Protein AF-A0A838VMM1-F1 (afdb_monomer)

Secondary structure (DSSP, 8-state):
-----------------GGG----GGGT-S-EEEEEETTSPPPPSEEEEEE-SSEEEEEEEEGGGTTEEEEEEEEETTSTT--EE-B--TTTTSSSEEEEEEEEETTTTEEEEEESSB-SSSSEEEEE---EETTEESS-EEEEEEEEEETT-TTS-EE-BTTSSS-B--EEEEEEEEEEEEEEEETTEEEEEEEEEEEEEESS-EEESEEEEEEEEEEEHHHHHHTT-EEEEEEGGG--EEEEE-TTS----TTEEEEEE-TTSSEEEEEEPPEEEEEEEEEETTEEEEEEEE-TT--B-EEEEEE-S-STT---TT-GGG-EEEEEEEEEEESSEEE-TT-EEEEEEEEEEEEHHHHHHTT----

Mean predicted aligned error: 6.81 Å

Structure (mmCIF, N/CA/C/O backbone):
data_AF-A0A838VMM1-F1
#
_entry.id   AF-A0A838VMM1-F1
#
loop_
_atom_site.group_PDB
_atom_site.id
_atom_site.type_symbol
_atom_site.label_atom_id
_atom_site.label_alt_id
_atom_site.label_comp_id
_atom_site.label_asym_id
_atom_site.label_entity_id
_atom_site.label_seq_id
_atom_site.pdbx_PDB_ins_code
_atom_site.Cartn_x
_atom_site.Cartn_y
_atom_site.Cartn_z
_atom_site.occupancy
_atom_site.B_iso_or_equiv
_atom_site.auth_seq_id
_atom_site.auth_comp_id
_atom_site.auth_asym_id
_atom_site.auth_atom_id
_atom_site.pdbx_PDB_model_num
ATOM 1 N N . MET A 1 1 ? 12.400 -50.905 -45.583 1.00 31.27 1 MET A N 1
ATOM 2 C CA . MET A 1 1 ? 12.555 -49.514 -46.059 1.00 31.27 1 MET A CA 1
ATOM 3 C C . MET A 1 1 ? 11.444 -48.686 -45.422 1.00 31.27 1 MET A C 1
ATOM 5 O O . MET A 1 1 ? 10.328 -48.691 -45.912 1.00 31.27 1 MET A O 1
ATOM 9 N N . TRP A 1 2 ? 11.701 -48.128 -44.240 1.00 22.41 2 TRP A N 1
ATOM 10 C CA . TRP A 1 2 ? 10.742 -47.342 -43.456 1.00 22.41 2 TRP A CA 1
ATOM 11 C C . TRP A 1 2 ? 11.397 -45.987 -43.205 1.00 22.41 2 TRP A C 1
ATOM 13 O O . TRP A 1 2 ? 12.405 -45.924 -42.505 1.00 22.41 2 TRP A O 1
ATOM 23 N N . TRP A 1 3 ? 10.869 -44.926 -43.809 1.00 22.80 3 TRP A N 1
ATOM 24 C CA . TRP A 1 3 ? 11.289 -43.558 -43.517 1.00 22.80 3 TRP A CA 1
ATOM 25 C C . TRP A 1 3 ? 10.336 -42.981 -42.469 1.00 22.80 3 TRP A C 1
ATOM 27 O O . TRP A 1 3 ? 9.147 -42.811 -42.725 1.00 22.80 3 TRP A O 1
ATOM 37 N N . LYS A 1 4 ? 10.864 -42.719 -41.268 1.00 24.88 4 LYS A N 1
ATOM 38 C CA . LYS A 1 4 ? 10.207 -41.912 -40.236 1.00 24.88 4 LYS A CA 1
ATOM 39 C C . LYS A 1 4 ? 10.334 -40.440 -40.632 1.0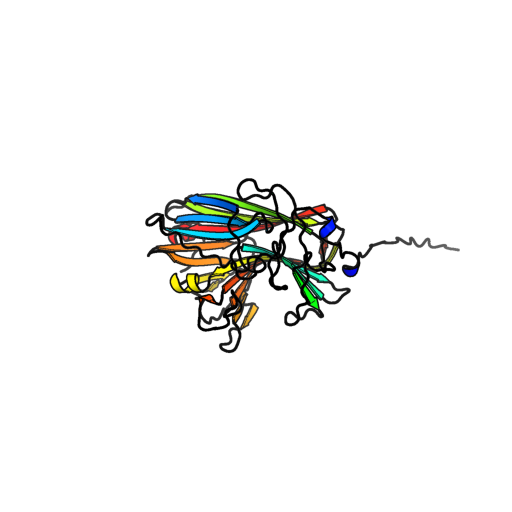0 24.88 4 LYS A C 1
ATOM 41 O O . LYS A 1 4 ? 11.445 -39.920 -40.693 1.00 24.88 4 LYS A O 1
ATOM 46 N N . LEU A 1 5 ? 9.203 -39.779 -40.875 1.00 25.59 5 LEU A N 1
ATOM 47 C CA . LEU A 1 5 ? 9.112 -38.322 -40.862 1.00 25.59 5 LEU A CA 1
ATOM 48 C C . LEU A 1 5 ? 9.187 -37.845 -39.408 1.00 25.59 5 LEU A C 1
ATOM 50 O O . LEU A 1 5 ? 8.258 -38.060 -38.631 1.00 25.59 5 LEU A O 1
ATOM 54 N N . SER A 1 6 ? 10.290 -37.197 -39.048 1.00 26.36 6 SER A N 1
ATOM 55 C CA . SER A 1 6 ? 10.386 -36.411 -37.820 1.00 26.36 6 SER A CA 1
ATOM 56 C C . SER A 1 6 ? 9.869 -35.005 -38.108 1.00 26.36 6 SER A C 1
ATOM 58 O O . SER A 1 6 ? 10.503 -34.238 -38.830 1.00 26.36 6 SER A O 1
ATOM 60 N N . PHE A 1 7 ? 8.709 -34.676 -37.544 1.00 25.70 7 PHE A N 1
ATOM 61 C CA . PHE A 1 7 ? 8.242 -33.302 -37.402 1.00 25.70 7 PHE A CA 1
ATOM 62 C C . PHE A 1 7 ? 9.203 -32.555 -36.470 1.00 25.70 7 PHE A C 1
ATOM 64 O O . PHE A 1 7 ? 9.283 -32.861 -35.282 1.00 25.70 7 PHE A O 1
ATOM 71 N N . ILE A 1 8 ? 9.937 -31.579 -37.004 1.00 25.72 8 ILE A N 1
ATOM 72 C CA . ILE A 1 8 ? 10.598 -30.556 -36.194 1.00 25.72 8 ILE A CA 1
ATOM 73 C C . ILE A 1 8 ? 9.589 -29.419 -36.044 1.00 25.72 8 ILE A C 1
ATOM 75 O O . ILE A 1 8 ? 9.470 -28.554 -36.909 1.00 25.72 8 ILE A O 1
ATOM 79 N N . THR A 1 9 ? 8.834 -29.438 -34.950 1.00 27.52 9 THR A N 1
ATOM 80 C CA . THR A 1 9 ? 8.096 -28.262 -34.487 1.00 27.52 9 THR A CA 1
ATOM 81 C C . THR A 1 9 ? 9.113 -27.331 -33.836 1.00 27.52 9 THR A C 1
ATOM 83 O O . THR A 1 9 ? 9.535 -27.557 -32.703 1.00 27.52 9 THR A O 1
ATOM 86 N N . ILE A 1 10 ? 9.563 -26.312 -34.569 1.00 26.39 10 ILE A N 1
ATOM 87 C CA . ILE A 1 10 ? 10.382 -25.233 -34.012 1.00 26.39 10 ILE A CA 1
ATOM 88 C C . ILE A 1 10 ? 9.459 -24.391 -33.125 1.00 26.39 10 ILE A C 1
ATOM 90 O O . ILE A 1 10 ? 8.727 -23.532 -33.611 1.00 26.39 10 ILE A O 1
ATOM 94 N N . PHE A 1 11 ? 9.476 -24.643 -31.816 1.00 28.36 11 PHE A N 1
ATOM 95 C CA . PHE A 1 11 ? 9.022 -23.656 -30.841 1.00 28.36 11 PHE A CA 1
ATOM 96 C C . PHE A 1 11 ? 10.052 -22.522 -30.825 1.00 28.36 11 PHE A C 1
ATOM 98 O O . PHE A 1 11 ? 11.039 -22.567 -30.098 1.00 28.36 11 PHE A O 1
ATOM 105 N N . CYS A 1 12 ? 9.841 -21.504 -31.659 1.00 26.70 12 CYS A N 1
ATOM 106 C CA . CYS A 1 12 ? 10.472 -20.202 -31.470 1.00 26.70 12 CYS A CA 1
ATOM 107 C C . CYS A 1 12 ? 9.779 -19.503 -30.292 1.00 26.70 12 CYS A C 1
ATOM 109 O O . CYS A 1 12 ? 8.957 -18.613 -30.485 1.00 26.70 12 CYS A O 1
ATOM 111 N N . THR A 1 13 ? 10.092 -19.899 -29.060 1.00 36.09 13 THR A N 1
ATOM 112 C CA . THR A 1 13 ? 9.929 -18.999 -27.917 1.00 36.09 13 THR A CA 1
ATOM 113 C C . THR A 1 13 ? 11.037 -17.961 -28.019 1.00 36.09 13 THR A C 1
ATOM 115 O O . THR A 1 13 ? 12.198 -18.216 -27.698 1.00 36.09 13 THR A O 1
ATOM 118 N N . LEU A 1 14 ? 10.691 -16.788 -28.547 1.00 38.31 14 LEU A N 1
ATOM 119 C CA . LEU A 1 14 ? 11.558 -15.620 -28.506 1.00 38.31 14 LEU A CA 1
ATOM 120 C C . LEU A 1 14 ? 11.655 -15.193 -27.032 1.00 38.31 14 LEU A C 1
ATOM 122 O O . LEU A 1 14 ? 10.839 -14.421 -26.542 1.00 38.31 14 LEU A O 1
ATOM 126 N N . ASN A 1 15 ? 12.611 -15.760 -26.295 1.00 41.16 15 ASN A N 1
ATOM 127 C CA . ASN A 1 15 ? 12.961 -15.284 -24.962 1.00 41.16 15 ASN A CA 1
ATOM 128 C C . ASN A 1 15 ? 13.558 -13.885 -25.130 1.00 41.16 15 ASN A C 1
ATOM 130 O O . ASN A 1 15 ? 14.745 -13.740 -25.429 1.00 41.16 15 ASN A O 1
ATOM 134 N N . ILE A 1 16 ? 12.733 -12.847 -25.000 1.00 49.38 16 ILE A N 1
ATOM 135 C CA . ILE A 1 16 ? 13.240 -11.483 -24.926 1.00 49.38 16 ILE A CA 1
ATOM 136 C C . ILE A 1 16 ? 13.945 -11.362 -23.574 1.00 49.38 16 ILE A C 1
ATOM 138 O O . ILE A 1 16 ? 13.308 -11.303 -22.527 1.00 49.38 16 ILE A O 1
ATOM 142 N N . LEU A 1 17 ? 15.278 -11.393 -23.598 1.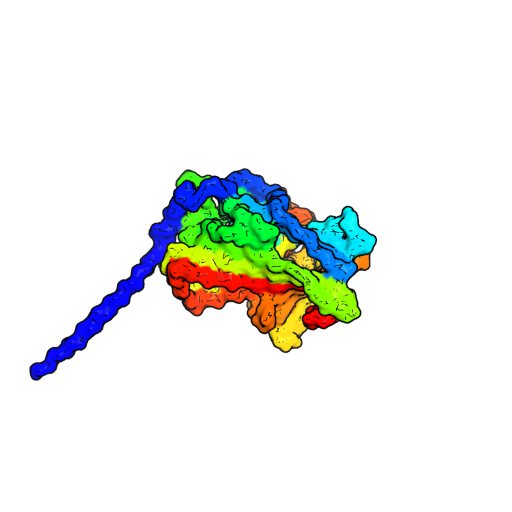00 55.41 17 LEU A N 1
ATOM 143 C CA . LEU A 1 17 ? 16.100 -11.169 -22.412 1.00 55.41 17 LEU A CA 1
ATOM 144 C C . LEU A 1 17 ? 15.807 -9.766 -21.868 1.00 55.41 17 LEU A C 1
ATOM 146 O O . LEU A 1 17 ? 15.812 -8.797 -22.630 1.00 55.41 17 LEU A O 1
ATOM 150 N N . ALA A 1 18 ? 15.595 -9.649 -20.558 1.00 56.34 18 ALA A N 1
ATOM 151 C CA . ALA A 1 18 ? 15.308 -8.381 -19.883 1.00 56.34 18 ALA A CA 1
ATOM 152 C C . ALA A 1 18 ? 16.350 -7.283 -20.188 1.00 56.34 18 ALA A C 1
ATOM 154 O O . ALA A 1 18 ? 16.017 -6.100 -20.227 1.00 56.34 18 ALA A O 1
ATOM 155 N N . ASP A 1 19 ? 17.598 -7.665 -20.481 1.00 53.41 19 ASP A N 1
ATOM 156 C CA . ASP A 1 19 ? 18.673 -6.735 -20.842 1.00 53.41 19 ASP A CA 1
ATOM 157 C C . ASP A 1 19 ? 18.500 -6.073 -22.224 1.00 53.41 19 ASP A C 1
ATOM 159 O O . ASP A 1 19 ? 19.076 -5.008 -22.453 1.00 53.41 19 ASP A O 1
ATOM 163 N N . ASN A 1 20 ? 17.668 -6.638 -23.110 1.00 48.78 20 ASN A N 1
ATOM 164 C CA . ASN A 1 20 ? 17.349 -6.067 -24.425 1.00 48.78 20 ASN A CA 1
ATOM 165 C C . ASN A 1 20 ? 16.210 -5.029 -24.377 1.00 48.78 20 ASN A C 1
ATOM 167 O O . ASN A 1 20 ? 16.012 -4.308 -25.353 1.00 48.78 20 ASN A O 1
ATOM 171 N N . ILE A 1 21 ? 15.480 -4.914 -23.259 1.00 55.09 21 ILE A N 1
ATOM 172 C CA . ILE A 1 21 ? 14.421 -3.911 -23.059 1.00 55.09 21 ILE A CA 1
ATOM 173 C C . ILE A 1 21 ? 14.894 -2.890 -22.013 1.00 55.09 21 ILE A C 1
ATOM 175 O O . ILE A 1 21 ? 14.395 -2.807 -20.893 1.00 55.09 21 ILE A O 1
ATOM 179 N N . LYS A 1 22 ? 15.885 -2.082 -22.396 1.00 53.88 22 LYS A N 1
ATOM 180 C CA . LYS A 1 22 ? 16.211 -0.814 -21.727 1.00 53.88 22 LYS A CA 1
ATOM 181 C C . LYS A 1 22 ? 15.727 0.307 -22.629 1.00 53.88 22 LYS A C 1
ATOM 183 O O . LYS A 1 22 ? 16.470 0.798 -23.474 1.00 53.88 22 LYS A O 1
ATOM 188 N N . VAL A 1 23 ? 14.452 0.663 -22.522 1.00 51.19 23 VAL A N 1
ATOM 189 C CA . VAL A 1 23 ? 13.923 1.770 -23.323 1.00 51.19 23 VAL A CA 1
ATOM 190 C C . VAL A 1 23 ? 14.311 3.079 -22.643 1.00 51.19 23 VAL A C 1
ATOM 192 O O . VAL A 1 23 ? 14.088 3.241 -21.443 1.00 51.19 23 VAL A O 1
ATOM 195 N N . SER A 1 24 ? 14.895 4.022 -23.391 1.00 49.78 24 SER A N 1
ATOM 196 C CA . SER A 1 24 ? 15.130 5.363 -22.859 1.00 49.78 24 SER A CA 1
ATOM 197 C C . SER A 1 24 ? 13.778 6.023 -22.585 1.00 49.78 24 SER A C 1
ATOM 199 O O . SER A 1 24 ? 12.962 6.272 -23.476 1.00 49.78 24 SER A O 1
ATOM 201 N N . ALA A 1 25 ? 13.522 6.289 -21.312 1.00 47.66 25 ALA A N 1
ATOM 202 C CA . ALA A 1 25 ? 12.263 6.830 -20.829 1.00 47.66 25 ALA A CA 1
ATOM 203 C C . ALA A 1 25 ? 11.874 8.188 -21.431 1.00 47.66 25 ALA A C 1
ATOM 205 O O . ALA A 1 25 ? 10.686 8.508 -21.487 1.00 47.66 25 ALA A O 1
ATOM 206 N N . GLN A 1 26 ? 12.856 8.949 -21.930 1.00 45.28 26 GLN A N 1
ATOM 207 C CA . GLN A 1 26 ? 12.642 10.202 -22.661 1.00 45.28 26 GLN A CA 1
ATOM 208 C C . GLN A 1 26 ? 11.738 10.037 -23.895 1.00 45.28 26 GLN A C 1
ATOM 210 O O . GLN A 1 26 ? 11.144 11.013 -24.338 1.00 45.28 26 GLN A O 1
ATOM 215 N N . SER A 1 27 ? 11.614 8.825 -24.448 1.00 45.69 27 SER A N 1
ATOM 216 C CA . SER A 1 27 ? 10.857 8.572 -25.680 1.00 45.69 27 SER A CA 1
ATOM 217 C C . SER A 1 27 ? 9.385 8.176 -25.483 1.00 45.69 27 SER A C 1
ATOM 219 O O . SER A 1 27 ? 8.680 8.025 -26.478 1.00 45.69 27 SER A O 1
ATOM 221 N N . ILE A 1 28 ? 8.894 7.995 -24.243 1.00 56.88 28 ILE A N 1
ATOM 222 C CA . ILE A 1 28 ? 7.635 7.250 -24.011 1.00 56.88 28 ILE A CA 1
ATOM 223 C C . ILE A 1 28 ? 6.431 8.113 -23.594 1.00 56.88 28 ILE A C 1
ATOM 225 O O . ILE A 1 28 ? 5.303 7.705 -23.853 1.00 56.88 28 ILE A O 1
ATOM 229 N N . ASN A 1 29 ? 6.599 9.295 -22.996 1.00 54.62 29 ASN A N 1
ATOM 230 C CA . ASN A 1 29 ? 5.506 10.267 -22.809 1.00 54.62 29 ASN A CA 1
ATOM 231 C C . ASN A 1 29 ? 6.046 11.562 -22.186 1.00 54.62 29 ASN A C 1
ATOM 233 O O . ASN A 1 29 ? 6.958 11.514 -21.365 1.00 54.62 29 ASN A O 1
ATOM 237 N N . SER A 1 30 ? 5.449 12.711 -22.506 1.00 57.81 30 SER A N 1
ATOM 238 C CA . SER A 1 30 ? 5.880 14.049 -22.057 1.00 57.81 30 SER A CA 1
ATOM 239 C C . SER A 1 30 ? 5.646 14.367 -20.567 1.00 57.81 30 SER A C 1
ATOM 241 O O . SER A 1 30 ? 5.855 15.506 -20.163 1.00 57.81 30 SER A O 1
ATOM 243 N N . ASN A 1 31 ? 5.217 13.401 -19.746 1.00 82.94 31 ASN A N 1
ATOM 244 C CA . ASN A 1 31 ? 4.708 13.645 -18.387 1.00 82.94 31 ASN A CA 1
ATOM 245 C C . ASN A 1 31 ? 5.546 12.961 -17.290 1.00 82.94 31 ASN A C 1
ATOM 247 O O . ASN A 1 31 ? 5.004 12.537 -16.274 1.00 82.94 31 ASN A O 1
ATOM 251 N N . LEU A 1 32 ? 6.851 12.786 -17.496 1.00 88.25 32 LEU A N 1
ATOM 252 C CA . LEU A 1 32 ? 7.744 12.296 -16.444 1.00 88.25 32 LEU A CA 1
ATOM 253 C C . LEU A 1 32 ? 8.098 13.445 -15.490 1.00 88.25 32 LEU A C 1
ATOM 255 O O . LEU A 1 32 ? 8.758 14.405 -15.887 1.00 88.25 32 LEU A O 1
ATOM 259 N N . THR A 1 33 ? 7.713 13.315 -14.224 1.00 88.56 33 THR A N 1
ATOM 260 C CA . THR A 1 33 ? 8.189 14.179 -13.142 1.00 88.56 33 THR A CA 1
ATOM 261 C C . THR A 1 33 ? 9.497 13.607 -12.609 1.00 88.56 33 THR A C 1
ATOM 263 O O . THR A 1 33 ? 9.535 12.457 -12.176 1.00 88.56 33 THR A O 1
ATOM 266 N N . CYS A 1 34 ? 10.562 14.407 -12.620 1.00 87.38 34 CYS A N 1
ATOM 267 C CA . CYS A 1 34 ? 11.870 14.067 -12.053 1.00 87.38 34 CYS A CA 1
ATOM 268 C C . CYS A 1 34 ? 12.257 15.063 -10.958 1.00 87.38 34 CYS A C 1
ATOM 270 O O . CYS A 1 34 ? 11.797 16.204 -10.958 1.00 87.38 34 CYS A O 1
ATOM 272 N N . ASN A 1 35 ? 13.195 14.666 -10.094 1.00 83.69 35 ASN A N 1
ATOM 273 C CA . ASN A 1 35 ? 13.833 15.546 -9.110 1.00 83.69 35 ASN A CA 1
ATOM 274 C C . ASN A 1 35 ? 12.883 16.139 -8.062 1.00 83.69 35 ASN A C 1
ATOM 276 O O . ASN A 1 35 ? 13.184 17.181 -7.478 1.00 83.69 35 ASN A O 1
ATOM 280 N N . TYR A 1 36 ? 11.762 15.470 -7.782 1.00 86.25 36 TYR A N 1
ATOM 281 C CA . TYR A 1 36 ? 10.915 15.877 -6.670 1.00 86.25 36 TYR A CA 1
ATOM 282 C C . TYR A 1 36 ? 11.656 15.575 -5.349 1.00 86.25 36 TYR A C 1
ATOM 284 O O . TYR A 1 36 ? 12.264 14.506 -5.227 1.00 86.25 36 TYR A O 1
ATOM 292 N N . PRO A 1 37 ? 11.696 16.489 -4.362 1.00 85.31 37 PRO A N 1
ATOM 293 C CA . PRO A 1 37 ? 12.571 16.324 -3.201 1.00 85.31 37 PRO A CA 1
ATOM 294 C C . PRO A 1 37 ? 12.265 15.055 -2.401 1.00 85.31 37 PRO A C 1
ATOM 296 O O . PRO A 1 37 ? 11.129 14.866 -1.973 1.00 85.31 37 PRO A O 1
ATOM 299 N N . LEU A 1 38 ? 13.277 14.215 -2.147 1.00 78.19 38 LEU A N 1
ATOM 300 C CA . LEU A 1 38 ? 13.131 12.900 -1.498 1.00 78.19 38 LEU A CA 1
ATOM 301 C C . LEU A 1 38 ? 12.345 12.958 -0.181 1.00 78.19 38 LEU A C 1
ATOM 303 O O . LEU A 1 38 ? 11.507 12.120 0.099 1.00 78.19 38 LEU A O 1
ATOM 307 N N . TRP A 1 39 ? 12.551 14.002 0.612 1.00 78.56 39 TRP A N 1
ATOM 308 C CA . TRP A 1 39 ? 12.008 14.094 1.970 1.00 78.56 39 TRP A CA 1
ATOM 309 C C . TRP A 1 39 ? 10.681 14.833 2.075 1.00 78.56 39 TRP A C 1
ATOM 311 O O . TRP A 1 39 ? 10.130 14.964 3.167 1.00 78.56 39 TRP A O 1
ATOM 321 N N . GLN A 1 40 ? 10.173 15.349 0.960 1.00 85.06 40 GLN A N 1
ATOM 322 C CA . GLN A 1 40 ? 8.924 16.086 0.955 1.00 85.06 40 GLN A CA 1
ATOM 323 C C . GLN A 1 40 ? 7.769 15.158 0.628 1.00 85.06 40 GLN A C 1
ATOM 325 O O . GLN A 1 40 ? 7.843 14.331 -0.279 1.00 85.06 40 GLN A O 1
ATOM 330 N N . LYS A 1 41 ? 6.675 15.341 1.359 1.00 88.62 41 LYS A N 1
ATOM 331 C CA . LYS A 1 41 ? 5.392 14.765 0.996 1.00 88.62 41 LYS A CA 1
ATOM 332 C C . LYS A 1 41 ? 4.883 15.459 -0.273 1.00 88.62 41 LYS A C 1
ATOM 334 O O . LYS A 1 41 ? 4.714 16.682 -0.239 1.00 88.62 41 LYS A O 1
ATOM 339 N N . PRO A 1 42 ? 4.651 14.738 -1.382 1.00 89.94 42 PRO A N 1
ATOM 340 C CA . PRO A 1 42 ? 3.986 15.322 -2.535 1.00 89.94 42 PRO A CA 1
ATOM 341 C C . PRO A 1 42 ? 2.570 15.774 -2.164 1.00 89.94 42 PRO A C 1
ATOM 343 O O . PRO A 1 42 ? 1.903 15.094 -1.377 1.00 89.94 42 PRO A O 1
ATOM 346 N N . PRO A 1 43 ? 2.093 16.916 -2.685 1.00 92.75 43 PRO A N 1
ATOM 347 C CA . PRO A 1 43 ? 0.738 17.367 -2.409 1.00 92.75 43 PRO A CA 1
ATOM 348 C C . PRO A 1 43 ? -0.279 16.415 -3.045 1.00 92.75 43 PRO A C 1
ATOM 350 O O . PRO A 1 43 ? -0.023 15.836 -4.102 1.00 92.75 43 PRO A O 1
ATOM 353 N N . SER A 1 44 ? -1.457 16.288 -2.441 1.00 94.94 44 SER A N 1
ATOM 354 C CA . SER A 1 44 ? -2.593 15.645 -3.103 1.00 94.94 44 SER A CA 1
ATOM 355 C C . SER A 1 44 ? -3.103 16.546 -4.225 1.00 94.94 44 SER A C 1
ATOM 357 O O . SER A 1 44 ? -3.399 17.717 -3.994 1.00 94.94 44 SER A O 1
ATOM 359 N N . THR A 1 45 ? -3.242 16.008 -5.431 1.00 95.62 45 THR A N 1
ATOM 360 C CA . THR A 1 45 ? -3.798 16.728 -6.592 1.00 95.62 45 THR A CA 1
ATOM 361 C C . THR A 1 45 ? -5.249 16.360 -6.865 1.00 95.62 45 THR A C 1
ATOM 363 O O . THR A 1 45 ? -5.955 17.080 -7.572 1.00 95.62 45 THR A O 1
ATOM 366 N N . ASP A 1 46 ? -5.681 15.216 -6.342 1.00 96.06 46 ASP A N 1
ATOM 367 C CA . ASP A 1 46 ? -7.029 14.683 -6.463 1.00 96.06 46 ASP A CA 1
ATOM 368 C C . ASP A 1 46 ? -7.405 14.134 -5.096 1.00 96.06 46 ASP A C 1
ATOM 370 O O . ASP A 1 46 ? -6.734 13.244 -4.575 1.00 96.06 46 ASP A O 1
ATOM 374 N N . VAL A 1 47 ? -8.445 14.707 -4.493 1.00 96.62 47 VAL A N 1
ATOM 375 C CA . VAL A 1 47 ? -8.883 14.382 -3.135 1.00 96.62 47 VAL A CA 1
ATOM 376 C C . VAL A 1 47 ? -10.360 14.038 -3.158 1.00 96.62 47 VAL A C 1
ATOM 378 O O . VAL A 1 47 ? -11.158 14.699 -3.825 1.00 96.62 47 VAL A O 1
ATOM 381 N N . LYS A 1 48 ? -10.738 13.019 -2.390 1.00 97.12 48 LYS A N 1
ATOM 382 C CA . LYS A 1 48 ? -12.129 12.659 -2.140 1.00 97.12 48 LYS A CA 1
ATOM 383 C C . LYS A 1 48 ? -12.356 12.541 -0.640 1.00 97.12 48 LYS A C 1
ATOM 385 O O . LYS A 1 48 ? -11.632 11.814 0.035 1.00 97.12 48 LYS A O 1
ATOM 390 N N . ASN A 1 49 ? -13.380 13.229 -0.147 1.00 97.88 49 ASN A N 1
ATOM 391 C CA . ASN A 1 49 ? -13.922 13.006 1.189 1.00 97.88 49 ASN A CA 1
ATOM 392 C C . ASN A 1 49 ? -15.037 11.954 1.101 1.00 97.88 49 ASN A C 1
ATOM 394 O O . ASN A 1 49 ? -15.895 12.026 0.216 1.00 97.88 49 ASN A O 1
ATOM 398 N N . ILE A 1 50 ? -15.017 10.980 2.003 1.00 98.06 50 ILE A N 1
ATOM 399 C CA . ILE A 1 50 ? -16.042 9.956 2.147 1.00 98.06 50 ILE A CA 1
ATOM 400 C C . ILE A 1 50 ? -16.569 10.014 3.575 1.00 98.06 50 ILE A C 1
ATOM 402 O O . ILE A 1 50 ? -15.810 9.880 4.530 1.00 98.06 50 ILE A O 1
ATOM 406 N N . VAL A 1 51 ? -17.881 10.199 3.708 1.00 98.25 51 VAL A N 1
ATOM 407 C CA . VAL A 1 51 ? -18.547 10.422 4.992 1.00 98.25 51 VAL A CA 1
ATOM 408 C C . VAL A 1 51 ? -19.312 9.162 5.386 1.00 98.25 51 VAL A C 1
ATOM 410 O O . VAL A 1 51 ? -20.308 8.812 4.754 1.00 98.25 51 VAL A O 1
ATOM 413 N N . GLY A 1 52 ? -18.831 8.466 6.416 1.00 97.69 52 GLY A N 1
ATOM 414 C CA . GLY A 1 52 ? -19.596 7.463 7.155 1.00 97.69 52 GLY A CA 1
ATOM 415 C C . GLY A 1 52 ? -20.413 8.117 8.272 1.00 97.69 52 GLY A C 1
ATOM 416 O O . GLY A 1 52 ? -20.424 9.339 8.413 1.00 97.69 52 GLY A O 1
ATOM 417 N N . SER A 1 53 ? -21.096 7.321 9.099 1.00 97.75 53 SER A N 1
ATOM 418 C CA . SER A 1 53 ? -21.967 7.891 10.138 1.00 97.75 53 SER A CA 1
ATOM 419 C C . SER A 1 53 ? -21.164 8.513 11.284 1.00 97.75 53 SER A C 1
ATOM 421 O O . SER A 1 53 ? -21.428 9.638 11.694 1.00 97.75 53 SER A O 1
ATOM 423 N N . GLU A 1 54 ? -20.136 7.810 11.762 1.00 97.75 54 GLU A N 1
ATOM 424 C CA . GLU A 1 54 ? -19.322 8.200 12.928 1.00 97.75 54 GLU A CA 1
ATOM 425 C C . GLU A 1 54 ? -17.902 8.647 12.564 1.00 97.75 54 GLU A C 1
ATOM 427 O O . GLU A 1 54 ? -17.215 9.280 13.377 1.00 97.75 54 GLU A O 1
ATOM 432 N N . VAL A 1 55 ? -17.461 8.275 11.364 1.00 98.12 55 VAL A N 1
ATOM 433 C CA . VAL A 1 55 ? -16.104 8.446 10.850 1.00 98.12 55 VAL A CA 1
ATOM 434 C C . VAL A 1 55 ? -16.185 8.945 9.413 1.00 98.12 55 VAL A C 1
ATOM 436 O O . VAL A 1 55 ? -17.000 8.444 8.639 1.00 98.12 55 VAL A O 1
ATOM 439 N N . SER A 1 56 ? -15.322 9.891 9.054 1.00 98.50 56 SER A N 1
ATOM 440 C CA . SER A 1 56 ? -15.073 10.295 7.666 1.00 98.50 56 SER A CA 1
ATOM 441 C C . SER A 1 56 ? -13.612 10.050 7.297 1.00 98.50 56 SER A C 1
ATOM 443 O O . SER A 1 56 ? -12.752 9.943 8.175 1.00 98.50 56 SER A O 1
ATOM 445 N N . VAL A 1 57 ? -13.331 9.948 5.999 1.00 98.44 57 VAL A N 1
ATOM 446 C CA . VAL A 1 57 ? -11.973 9.770 5.476 1.00 98.44 57 VAL A CA 1
ATOM 447 C C . VAL A 1 57 ? -11.730 10.725 4.319 1.00 98.44 57 VAL A C 1
ATOM 449 O O . VAL A 1 57 ? -12.528 10.769 3.384 1.00 98.44 57 VAL A O 1
ATOM 452 N N . ASN A 1 58 ? -10.595 11.425 4.340 1.00 98.31 58 ASN A N 1
ATOM 453 C CA . ASN A 1 58 ? -10.060 12.066 3.140 1.00 98.31 58 ASN A CA 1
ATOM 454 C C . ASN A 1 58 ? -9.005 11.159 2.515 1.00 98.31 58 ASN A C 1
ATOM 456 O O . ASN A 1 58 ? -8.024 10.811 3.168 1.00 98.31 58 ASN A O 1
ATOM 460 N N . ILE A 1 59 ? -9.182 10.819 1.243 1.00 98.06 59 ILE A N 1
ATOM 461 C CA . ILE A 1 59 ? -8.189 10.095 0.449 1.00 98.06 59 ILE A CA 1
ATOM 462 C C . ILE A 1 59 ? -7.672 11.044 -0.616 1.00 98.06 59 ILE A C 1
ATOM 464 O O . ILE A 1 59 ? -8.472 11.655 -1.325 1.00 98.06 59 ILE A O 1
ATOM 468 N N . GLY A 1 60 ? -6.353 11.144 -0.749 1.00 96.81 60 GLY A N 1
ATOM 469 C CA . GLY A 1 60 ? -5.721 11.948 -1.784 1.00 96.81 60 GLY A CA 1
ATOM 470 C C . GLY A 1 60 ? -4.591 11.217 -2.490 1.00 96.81 60 GLY A C 1
ATOM 471 O O . GLY A 1 60 ? -3.779 10.535 -1.860 1.00 96.81 60 GLY A O 1
ATOM 472 N N . VAL A 1 61 ? -4.542 11.392 -3.807 1.00 96.19 61 VAL A N 1
ATOM 473 C CA . VAL A 1 61 ? -3.479 10.883 -4.680 1.00 96.19 61 VAL A CA 1
ATOM 474 C C . VAL A 1 61 ? -2.720 12.037 -5.322 1.00 96.19 61 VAL A C 1
ATOM 476 O O . VAL A 1 61 ? -3.256 13.140 -5.469 1.00 96.19 61 VAL A O 1
ATOM 479 N N . ASN A 1 62 ? -1.474 11.788 -5.717 1.00 94.44 62 ASN A N 1
ATOM 480 C CA . ASN A 1 62 ? -0.694 12.716 -6.527 1.00 94.44 62 ASN A CA 1
ATOM 481 C C . ASN A 1 62 ? -0.657 12.234 -7.985 1.00 94.44 62 ASN A C 1
ATOM 483 O O . ASN A 1 62 ? -0.043 11.213 -8.304 1.00 94.44 62 ASN A O 1
ATOM 487 N N . ARG A 1 63 ? -1.318 12.974 -8.878 1.00 93.06 63 ARG A N 1
ATOM 488 C CA . ARG A 1 63 ? -1.448 12.619 -10.293 1.00 93.06 63 ARG A CA 1
ATOM 489 C C . ARG A 1 63 ? -0.126 12.660 -11.037 1.00 93.06 63 ARG A C 1
ATOM 491 O O . ARG A 1 63 ? 0.031 11.862 -11.951 1.00 93.06 63 ARG A O 1
ATOM 498 N N . ASP A 1 64 ? 0.799 13.531 -10.635 1.00 90.44 64 ASP A N 1
ATOM 499 C CA . ASP A 1 64 ? 2.106 13.725 -11.277 1.00 90.44 64 ASP A CA 1
ATOM 500 C C . ASP A 1 64 ? 3.084 12.584 -10.964 1.00 90.44 64 ASP A C 1
ATOM 502 O O . ASP A 1 64 ? 4.080 12.404 -11.663 1.00 90.44 64 ASP A O 1
ATOM 506 N N . LEU A 1 65 ? 2.769 11.785 -9.941 1.00 90.94 65 LEU A N 1
ATOM 507 C CA . LEU A 1 65 ? 3.502 10.600 -9.506 1.00 90.94 65 LEU A CA 1
ATOM 508 C C . LEU A 1 65 ? 2.644 9.336 -9.669 1.00 90.94 65 LEU A C 1
ATOM 510 O O . LEU A 1 65 ? 2.469 8.547 -8.744 1.00 90.94 65 LEU A O 1
ATOM 514 N N . GLY A 1 66 ? 2.036 9.164 -10.845 1.00 88.12 66 GLY A N 1
ATOM 515 C CA . GLY A 1 66 ? 1.304 7.945 -11.202 1.00 88.12 66 GLY A CA 1
ATOM 516 C C . GLY A 1 66 ? 0.027 7.695 -10.401 1.00 88.12 66 GLY A C 1
ATOM 517 O O . GLY A 1 66 ? -0.540 6.606 -10.502 1.00 88.12 66 GLY A O 1
ATOM 518 N N . GLY A 1 67 ? -0.436 8.664 -9.608 1.00 92.44 67 GLY A N 1
ATOM 519 C CA . GLY A 1 67 ? -1.552 8.499 -8.681 1.00 92.44 67 GLY A CA 1
ATOM 520 C C . GLY A 1 67 ? -1.167 7.929 -7.326 1.00 92.44 67 GLY A C 1
ATOM 521 O O . GLY A 1 67 ? -2.039 7.383 -6.662 1.00 92.44 67 GLY A O 1
ATOM 522 N N . VAL A 1 68 ? 0.105 7.961 -6.927 1.00 93.50 68 VAL A N 1
ATOM 523 C CA . VAL A 1 68 ? 0.504 7.427 -5.620 1.00 93.50 68 VAL A CA 1
ATOM 524 C C . VAL A 1 68 ? -0.346 8.057 -4.512 1.00 93.50 68 VAL A C 1
ATOM 526 O O . VAL A 1 68 ? -0.596 9.267 -4.523 1.00 93.50 68 VAL A O 1
ATOM 529 N N . GLY A 1 69 ? -0.846 7.242 -3.584 1.00 95.06 69 GLY A N 1
ATOM 530 C CA . GLY A 1 69 ? -1.602 7.742 -2.447 1.00 95.06 69 GLY A CA 1
ATOM 531 C C . GLY A 1 69 ? -0.676 8.526 -1.530 1.00 95.06 69 GLY A C 1
ATOM 532 O O . GLY A 1 69 ? 0.332 8.004 -1.059 1.00 95.06 69 GLY A O 1
ATOM 533 N N . VAL A 1 70 ? -1.014 9.790 -1.295 1.00 94.94 70 VAL A N 1
ATOM 534 C CA . VAL A 1 70 ? -0.229 10.709 -0.458 1.00 94.94 70 VAL A CA 1
ATOM 535 C C . VAL A 1 70 ? -1.032 11.232 0.723 1.00 94.94 70 VAL A C 1
ATOM 537 O O . VAL A 1 70 ? -0.464 11.781 1.660 1.00 94.94 70 VAL A O 1
ATOM 540 N N . GLN A 1 71 ? -2.346 11.036 0.748 1.00 96.69 71 GLN A N 1
ATOM 541 C CA . GLN A 1 71 ? -3.192 11.461 1.853 1.00 96.69 71 GLN A CA 1
ATOM 542 C C . GLN A 1 71 ? -4.185 10.369 2.211 1.00 96.69 71 GLN A C 1
ATOM 544 O O . GLN A 1 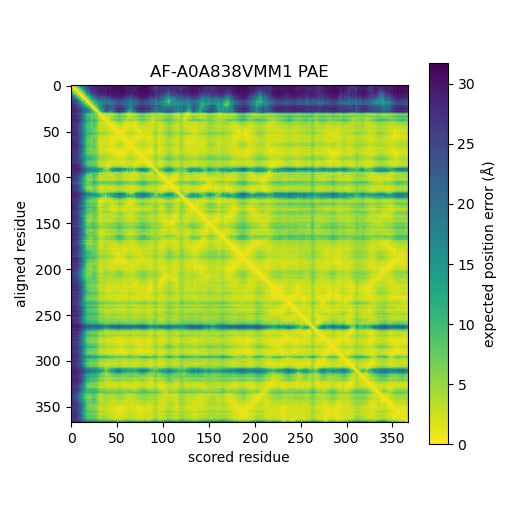71 ? -4.882 9.828 1.354 1.00 96.69 71 GLN A O 1
ATOM 549 N N . PHE A 1 72 ? -4.240 10.086 3.505 1.00 97.94 72 PHE A N 1
ATOM 550 C CA . PHE A 1 72 ? -5.255 9.263 4.126 1.00 97.94 72 PHE A CA 1
ATOM 551 C C . PHE A 1 72 ? -5.497 9.862 5.507 1.00 97.94 72 PHE A C 1
ATOM 553 O O . PHE A 1 72 ? -4.688 9.666 6.414 1.00 97.94 72 PHE A O 1
ATOM 560 N N . ASP A 1 73 ? -6.563 10.645 5.643 1.00 98.25 73 ASP A N 1
ATOM 561 C CA . ASP A 1 73 ? -6.901 11.291 6.908 1.00 98.25 73 ASP A CA 1
ATOM 562 C C . ASP A 1 73 ? -8.084 10.587 7.552 1.00 98.25 73 ASP A C 1
ATOM 564 O O . ASP A 1 73 ? -9.123 10.414 6.915 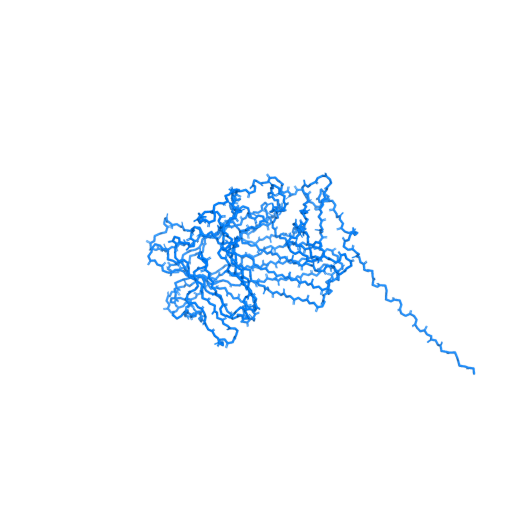1.00 98.25 73 ASP A O 1
ATOM 568 N N . LEU A 1 74 ? -7.946 10.232 8.825 1.00 98.44 74 LEU A N 1
ATOM 569 C CA . LEU A 1 74 ? -9.043 9.754 9.654 1.00 98.44 74 LEU A CA 1
ATOM 570 C C . LEU A 1 74 ? -9.714 10.933 10.354 1.00 98.44 74 LEU A C 1
ATOM 572 O O . LEU A 1 74 ? -9.047 11.783 10.949 1.00 98.44 74 LEU A O 1
ATOM 576 N N . ILE A 1 75 ? -11.044 10.970 10.306 1.00 98.56 75 ILE A N 1
ATOM 577 C CA . ILE A 1 75 ? -11.844 12.056 10.870 1.00 98.56 75 ILE A CA 1
ATOM 578 C C . ILE A 1 75 ? -12.873 11.463 11.824 1.00 98.56 75 ILE A C 1
ATOM 580 O O . ILE A 1 75 ? -13.742 10.691 11.423 1.00 98.56 75 ILE A O 1
ATOM 584 N N . ASN A 1 76 ? -12.812 11.865 13.092 1.00 97.94 76 ASN A N 1
ATOM 585 C CA . ASN A 1 76 ? -13.906 11.652 14.030 1.00 97.94 76 ASN A CA 1
ATOM 586 C C . ASN A 1 76 ? -15.010 12.677 13.727 1.00 97.94 76 ASN A C 1
ATOM 588 O O . ASN A 1 76 ? -14.781 13.877 13.869 1.00 97.94 76 ASN A O 1
ATOM 592 N N . ASN A 1 77 ? -16.215 12.233 13.354 1.00 97.56 77 ASN A N 1
ATOM 593 C CA . ASN A 1 77 ? -17.305 13.147 12.976 1.00 97.56 77 ASN A CA 1
ATOM 594 C C . ASN A 1 77 ? -17.797 14.039 14.133 1.00 97.56 77 ASN A C 1
ATOM 596 O O . ASN A 1 77 ? -18.431 15.060 13.881 1.00 97.56 77 ASN A O 1
ATOM 600 N N . ASN A 1 78 ? -17.450 13.714 15.384 1.00 96.81 78 ASN A N 1
ATOM 601 C CA . ASN A 1 78 ? -17.706 14.580 16.543 1.00 96.81 78 ASN A CA 1
ATOM 602 C C . ASN A 1 78 ? -16.679 15.721 16.661 1.00 96.81 78 ASN A C 1
ATOM 604 O O . ASN A 1 78 ? -16.818 16.605 17.502 1.00 96.81 78 ASN A O 1
ATOM 608 N N . SER A 1 79 ? -15.609 15.697 15.864 1.00 96.62 79 SER A N 1
ATOM 609 C CA . SER A 1 79 ? -14.548 16.711 15.827 1.00 96.62 79 SER A CA 1
ATOM 610 C C . SER A 1 79 ? -13.995 16.870 14.398 1.00 96.62 79 SER A C 1
ATOM 612 O O . SER A 1 79 ? -12.810 16.640 14.154 1.00 96.62 79 SER A O 1
ATOM 614 N N . PRO A 1 80 ? -14.837 17.273 13.425 1.00 95.25 80 PRO A N 1
ATOM 615 C CA . PRO A 1 80 ? -14.505 17.214 11.998 1.00 95.25 80 PRO A CA 1
ATOM 616 C C . PRO A 1 80 ? -13.415 18.205 11.560 1.00 95.25 80 PRO A C 1
ATOM 618 O O . PRO A 1 80 ? -12.842 18.051 10.488 1.00 95.25 80 PRO A O 1
ATOM 621 N N . GLN A 1 81 ? -13.116 19.217 12.381 1.00 95.88 81 GLN A N 1
ATOM 622 C CA . GLN A 1 81 ? -12.100 20.242 12.101 1.00 95.88 81 GLN A CA 1
ATOM 623 C C . GLN A 1 81 ? -10.667 19.786 12.421 1.00 95.88 81 GLN A C 1
ATOM 625 O O . GLN A 1 81 ? -9.723 20.556 12.262 1.00 95.88 81 GLN A O 1
ATOM 630 N N . SER A 1 82 ? -10.488 18.554 12.900 1.00 94.75 82 SER A N 1
ATOM 631 C CA . SER A 1 82 ? -9.189 18.023 13.321 1.00 94.75 82 SER A CA 1
ATOM 632 C C . SER A 1 82 ? -8.906 16.666 12.662 1.00 94.75 82 SER A C 1
ATOM 634 O O . SER A 1 82 ? -8.852 15.649 13.356 1.00 94.75 82 SER A O 1
ATOM 636 N N . PRO A 1 83 ? -8.766 16.625 11.321 1.00 96.75 83 PRO A N 1
ATOM 637 C CA . PRO A 1 83 ? -8.379 15.413 10.606 1.00 96.75 83 PRO A CA 1
ATOM 638 C C . PRO A 1 83 ? -6.978 14.954 11.030 1.00 96.75 83 PRO A C 1
ATOM 640 O O . PRO A 1 83 ? -6.079 15.774 11.220 1.00 96.75 83 PRO A O 1
ATOM 643 N N . VAL A 1 84 ? -6.779 13.640 11.137 1.00 97.69 84 VAL A N 1
ATOM 644 C CA . VAL A 1 84 ? -5.476 13.036 11.448 1.00 97.69 84 VAL A CA 1
ATOM 645 C C . VAL A 1 84 ? -4.975 12.270 10.231 1.00 97.69 84 VAL A C 1
ATOM 647 O O . VAL A 1 84 ? -5.493 11.200 9.915 1.00 97.69 84 VAL A O 1
ATOM 650 N N . GLY A 1 85 ? -3.965 12.814 9.552 1.00 96.75 85 GLY A N 1
ATOM 651 C CA . GLY A 1 85 ? -3.284 12.140 8.448 1.00 96.75 85 GLY A CA 1
ATOM 652 C C . GLY A 1 85 ? -2.408 11.005 8.963 1.00 96.75 85 GLY A C 1
ATOM 653 O O . GLY A 1 85 ? -1.460 11.260 9.696 1.00 96.75 85 GLY A O 1
ATOM 654 N N . ILE A 1 86 ? -2.718 9.764 8.589 1.00 96.44 86 ILE A N 1
ATOM 655 C CA . ILE A 1 86 ? -2.007 8.570 9.085 1.00 96.44 86 ILE A CA 1
ATOM 656 C C . ILE A 1 86 ? -0.916 8.069 8.138 1.00 96.44 86 ILE A C 1
ATOM 658 O O . ILE A 1 86 ? -0.109 7.225 8.518 1.00 96.44 86 ILE A O 1
ATOM 662 N N . LEU A 1 87 ? -0.910 8.554 6.897 1.00 94.62 87 LEU A N 1
ATOM 663 C CA . LEU A 1 87 ? -0.024 8.059 5.854 1.00 94.62 87 LEU A CA 1
ATOM 664 C C . LEU A 1 87 ? 1.361 8.706 5.952 1.00 94.62 87 LEU A C 1
ATOM 666 O O . LEU A 1 87 ? 1.478 9.933 5.869 1.00 94.62 87 LEU A O 1
ATOM 670 N N . GLU A 1 88 ? 2.400 7.879 6.033 1.00 91.75 88 GLU A N 1
ATOM 671 C CA . GLU A 1 88 ? 3.764 8.319 5.766 1.00 91.75 88 GLU A CA 1
ATOM 672 C C . GLU A 1 88 ? 3.922 8.455 4.258 1.00 91.75 88 GLU A C 1
ATOM 674 O O . GLU A 1 88 ? 3.963 7.455 3.554 1.00 91.75 88 GLU A O 1
ATOM 679 N N . ALA A 1 89 ? 3.984 9.683 3.760 1.00 87.38 89 ALA A N 1
ATOM 680 C CA . ALA A 1 89 ? 4.148 9.965 2.335 1.00 87.38 89 ALA A CA 1
ATOM 681 C C . ALA A 1 89 ? 5.350 10.877 2.054 1.00 87.38 89 ALA A C 1
ATOM 683 O O . ALA A 1 89 ? 5.508 11.366 0.933 1.00 87.38 89 ALA A O 1
ATOM 684 N N . ARG A 1 90 ? 6.201 11.143 3.056 1.00 83.62 90 ARG A N 1
ATOM 685 C CA . ARG A 1 90 ? 7.526 11.726 2.828 1.00 83.62 90 ARG A CA 1
ATOM 686 C C . ARG A 1 90 ? 8.328 10.665 2.087 1.00 83.62 90 ARG A C 1
ATOM 688 O O . ARG A 1 90 ? 8.474 9.543 2.566 1.00 83.62 90 ARG A O 1
ATOM 695 N N . SER A 1 91 ? 8.798 11.006 0.896 1.00 69.62 91 SER A N 1
ATOM 696 C CA . SER A 1 91 ? 9.280 10.033 -0.087 1.00 69.62 91 SER A CA 1
ATOM 697 C C . SER A 1 91 ? 8.207 9.076 -0.612 1.00 69.62 91 SER A C 1
ATOM 699 O O . SER A 1 91 ? 8.434 7.875 -0.637 1.00 69.62 91 SER A O 1
ATOM 701 N N . ALA A 1 92 ? 7.045 9.569 -1.059 1.00 60.81 92 ALA A N 1
ATOM 702 C CA . ALA A 1 92 ? 5.979 8.740 -1.653 1.00 60.81 92 ALA A CA 1
ATOM 703 C C . ALA A 1 92 ? 6.469 7.790 -2.774 1.00 60.81 92 ALA A C 1
ATOM 705 O O . ALA A 1 92 ? 5.858 6.769 -3.051 1.00 60.81 92 ALA A O 1
ATOM 706 N N . ALA A 1 93 ? 7.612 8.095 -3.385 1.00 59.22 93 ALA A N 1
ATOM 707 C CA . ALA A 1 93 ? 8.409 7.211 -4.236 1.00 59.22 93 ALA A CA 1
ATOM 708 C C . ALA A 1 93 ? 8.833 5.850 -3.632 1.00 59.22 93 ALA A C 1
ATOM 710 O O . ALA A 1 93 ? 9.138 4.908 -4.356 1.00 59.22 93 ALA A O 1
ATOM 711 N N . GLY A 1 94 ? 8.874 5.714 -2.315 1.00 63.69 94 GLY A N 1
ATOM 712 C CA . GLY A 1 94 ? 8.929 4.416 -1.646 1.00 63.69 94 GLY A CA 1
ATOM 713 C C . GLY A 1 94 ? 8.359 4.461 -0.231 1.00 63.69 94 GLY A C 1
ATOM 714 O O . GLY A 1 94 ? 8.841 3.773 0.662 1.00 63.69 94 GLY A O 1
ATOM 715 N N . SER A 1 95 ? 7.343 5.305 -0.061 1.00 75.25 95 SER A N 1
ATOM 716 C CA . SER A 1 95 ? 6.376 5.329 1.031 1.00 75.25 95 SER A CA 1
ATOM 717 C C . SER A 1 95 ? 4.982 5.621 0.439 1.00 75.25 95 SER A C 1
ATOM 719 O O . SER A 1 95 ? 4.763 5.430 -0.754 1.00 75.25 95 SER A O 1
ATOM 721 N N . GLY A 1 96 ? 4.005 6.062 1.219 1.00 89.12 96 GLY A N 1
ATOM 722 C CA . GLY A 1 96 ? 2.658 6.388 0.751 1.00 89.12 96 GLY A CA 1
ATOM 723 C C . GLY A 1 96 ? 1.718 5.186 0.677 1.00 89.12 96 GLY A C 1
ATOM 724 O O . GLY A 1 96 ? 1.818 4.234 1.443 1.00 89.12 96 GLY A O 1
ATOM 725 N N . TRP A 1 97 ? 0.743 5.234 -0.222 1.00 93.94 97 TRP A N 1
ATOM 726 C CA . TRP A 1 97 ? -0.136 4.102 -0.504 1.00 93.94 97 TRP A CA 1
ATOM 727 C C . TRP A 1 97 ? -0.010 3.743 -1.972 1.00 93.94 97 TRP A C 1
ATOM 729 O O . TRP A 1 97 ? -0.410 4.518 -2.844 1.00 93.94 97 TRP A O 1
ATOM 739 N N . GLN A 1 98 ? 0.618 2.602 -2.243 1.00 91.62 98 GLN A N 1
ATOM 740 C CA . GLN A 1 98 ? 1.079 2.285 -3.585 1.00 91.62 98 GLN A CA 1
ATOM 741 C C . GLN A 1 98 ? 1.090 0.797 -3.889 1.00 91.62 98 GLN A C 1
ATOM 743 O O . GLN A 1 98 ? 1.114 -0.046 -2.996 1.00 91.62 98 GLN A O 1
ATOM 748 N N . THR A 1 99 ? 1.080 0.487 -5.181 1.00 93.06 99 THR A N 1
ATOM 749 C CA . THR A 1 99 ? 1.307 -0.872 -5.679 1.00 93.06 99 THR A CA 1
ATOM 750 C C . THR A 1 99 ? 2.766 -1.032 -6.075 1.00 93.06 99 THR A C 1
ATOM 752 O O . THR A 1 99 ? 3.332 -0.147 -6.723 1.00 93.06 99 THR A O 1
ATOM 755 N N . SER A 1 100 ? 3.339 -2.180 -5.736 1.00 92.94 100 SER A N 1
ATOM 756 C CA . SER A 1 100 ? 4.640 -2.617 -6.226 1.00 92.94 100 SER A CA 1
ATOM 757 C C . SER A 1 100 ? 4.543 -4.028 -6.802 1.00 92.94 100 SER A C 1
ATOM 759 O O . SER A 1 100 ? 3.635 -4.807 -6.487 1.00 92.94 100 SER A O 1
ATOM 761 N N . PHE A 1 101 ? 5.464 -4.357 -7.703 1.00 94.44 101 PHE A N 1
ATOM 762 C CA . PHE A 1 101 ? 5.628 -5.718 -8.191 1.00 94.44 101 PHE A CA 1
ATOM 763 C C . PHE A 1 101 ? 7.099 -6.073 -8.371 1.00 94.44 101 PHE A C 1
ATOM 765 O O . PHE A 1 101 ? 7.946 -5.224 -8.653 1.00 94.44 101 PHE A O 1
ATOM 772 N N . LEU A 1 102 ? 7.397 -7.354 -8.179 1.00 95.06 102 LEU A N 1
ATOM 773 C CA . LEU A 1 102 ? 8.742 -7.902 -8.219 1.00 95.06 102 LEU A CA 1
ATOM 774 C C . LEU A 1 102 ? 8.814 -8.995 -9.281 1.00 95.06 102 LEU A C 1
ATOM 776 O O . LEU A 1 102 ? 7.974 -9.897 -9.323 1.00 95.06 102 LEU A O 1
ATOM 780 N N . LEU A 1 103 ? 9.849 -8.923 -10.114 1.00 95.06 103 LEU A N 1
ATOM 781 C CA . LEU A 1 103 ? 10.136 -9.888 -11.172 1.00 95.06 103 LEU A CA 1
ATOM 782 C C . LEU A 1 103 ? 11.424 -10.625 -10.838 1.00 95.06 103 LEU A C 1
ATOM 784 O O . LEU A 1 103 ? 12.457 -9.991 -10.636 1.00 95.06 103 LEU A O 1
ATOM 788 N N . THR A 1 104 ? 11.393 -11.955 -10.815 1.00 94.50 104 THR A N 1
ATOM 789 C CA . THR A 1 104 ? 12.627 -12.745 -10.721 1.00 94.50 104 THR A CA 1
ATOM 790 C C . THR A 1 104 ? 13.095 -13.148 -12.110 1.00 94.50 104 THR A C 1
ATOM 792 O O . THR A 1 104 ? 12.482 -13.980 -12.788 1.00 94.50 104 THR A O 1
ATOM 795 N N . ASP A 1 105 ? 14.210 -12.549 -12.514 1.00 89.88 105 ASP A N 1
ATOM 796 C CA . ASP A 1 105 ? 14.898 -12.793 -13.771 1.00 89.88 105 ASP A CA 1
ATOM 797 C C . ASP A 1 105 ? 15.932 -13.904 -13.568 1.00 89.88 105 ASP A C 1
ATOM 799 O O . ASP A 1 105 ? 17.003 -13.702 -12.986 1.00 89.88 105 ASP A O 1
ATOM 803 N N . GLN A 1 106 ? 15.591 -15.105 -14.035 1.00 86.81 106 GLN A N 1
ATOM 804 C CA . GLN A 1 106 ? 16.477 -16.262 -13.944 1.00 86.81 106 GLN A CA 1
ATOM 805 C C . GLN A 1 106 ? 17.742 -16.083 -14.788 1.00 86.81 106 GLN A C 1
ATOM 807 O O . GLN A 1 106 ? 18.801 -16.552 -14.381 1.00 86.81 106 GLN A O 1
ATOM 812 N N . SER A 1 107 ? 17.638 -15.417 -15.942 1.00 85.44 107 SER A N 1
ATOM 813 C CA . SER A 1 107 ? 18.737 -15.313 -16.905 1.00 85.44 107 SER A CA 1
ATOM 814 C C . SER A 1 107 ? 19.881 -14.448 -16.383 1.00 85.44 107 SER A C 1
ATOM 816 O O . SER A 1 107 ? 21.044 -14.821 -16.522 1.00 85.44 107 SER A O 1
ATOM 818 N N . SER A 1 108 ? 19.542 -13.359 -15.693 1.00 85.88 108 SER A N 1
ATOM 819 C CA . SER A 1 108 ? 20.510 -12.431 -15.100 1.00 85.88 108 SER A CA 1
ATOM 820 C C . SER A 1 108 ? 20.623 -12.582 -13.574 1.00 85.88 108 SER A C 1
ATOM 822 O O . SER A 1 108 ? 21.160 -11.694 -12.917 1.00 85.88 108 SER A O 1
ATOM 824 N N . ASN A 1 109 ? 20.098 -13.682 -13.013 1.00 91.00 109 ASN A N 1
ATOM 825 C CA . ASN A 1 109 ? 20.071 -14.009 -11.581 1.00 91.00 109 ASN A CA 1
ATOM 826 C C . ASN A 1 109 ? 19.761 -12.807 -10.666 1.00 91.00 109 ASN A C 1
ATOM 828 O O . ASN A 1 109 ? 20.536 -12.469 -9.773 1.00 91.00 109 ASN A O 1
ATOM 832 N N . ARG A 1 110 ? 18.632 -12.135 -10.893 1.00 93.31 110 ARG A N 1
ATOM 833 C CA . ARG A 1 110 ? 18.281 -10.904 -10.166 1.00 93.31 110 ARG A CA 1
ATOM 834 C C . ARG A 1 110 ? 16.794 -10.806 -9.866 1.00 93.31 110 ARG A C 1
ATOM 836 O O . ARG A 1 110 ? 15.975 -11.464 -10.506 1.00 93.31 110 ARG A O 1
ATOM 843 N N . ILE A 1 111 ? 16.461 -9.934 -8.922 1.00 94.31 111 ILE A N 1
ATOM 844 C CA . ILE A 1 111 ? 15.087 -9.497 -8.661 1.00 94.31 111 ILE A CA 1
ATOM 845 C C . ILE A 1 111 ? 14.974 -8.041 -9.098 1.00 94.31 111 ILE A C 1
ATOM 847 O O . ILE A 1 111 ? 15.796 -7.227 -8.695 1.00 94.31 111 ILE A O 1
ATOM 851 N N . ILE A 1 112 ? 13.991 -7.713 -9.930 1.00 93.69 112 ILE A N 1
ATOM 852 C CA . ILE A 1 112 ? 13.728 -6.348 -10.396 1.00 93.69 112 ILE A CA 1
ATOM 853 C C . ILE A 1 112 ? 12.473 -5.846 -9.688 1.00 93.69 112 ILE A C 1
ATOM 855 O O . ILE A 1 112 ? 11.451 -6.533 -9.708 1.00 93.69 112 ILE A O 1
ATOM 859 N N . VAL A 1 113 ? 12.555 -4.669 -9.074 1.00 93.12 113 VAL A N 1
ATOM 860 C CA . VAL A 1 113 ? 11.485 -4.086 -8.260 1.00 93.12 113 VAL A CA 1
ATOM 861 C C . VAL A 1 113 ? 10.894 -2.877 -8.974 1.00 93.12 113 VAL A C 1
ATOM 863 O O . VAL A 1 113 ? 11.615 -1.998 -9.454 1.00 93.12 113 VAL A O 1
ATOM 866 N N . PHE A 1 114 ? 9.570 -2.841 -9.042 1.00 93.00 114 PHE A N 1
ATOM 867 C CA . PHE A 1 114 ? 8.789 -1.788 -9.674 1.00 93.00 114 PHE A CA 1
ATOM 868 C C . PHE A 1 114 ? 7.804 -1.219 -8.670 1.00 93.00 114 PHE A C 1
ATOM 870 O O . PHE A 1 114 ? 7.105 -1.978 -8.005 1.00 93.00 114 PHE A O 1
ATOM 877 N N . ASN A 1 115 ? 7.699 0.104 -8.633 1.00 91.19 115 ASN A N 1
ATOM 878 C CA . ASN A 1 115 ? 6.743 0.824 -7.804 1.00 91.19 115 ASN A CA 1
ATOM 879 C C . ASN A 1 115 ? 5.912 1.770 -8.681 1.00 91.19 115 ASN A C 1
ATOM 881 O O . ASN A 1 115 ? 6.383 2.246 -9.716 1.00 91.19 115 ASN A O 1
ATOM 885 N N . GLN A 1 116 ? 4.682 2.071 -8.260 1.00 90.38 116 GLN A N 1
ATOM 886 C CA . GLN A 1 116 ? 3.800 3.026 -8.944 1.00 90.38 116 GLN A CA 1
ATOM 887 C C . GLN A 1 116 ? 4.439 4.419 -9.104 1.00 90.38 116 GLN A C 1
ATOM 889 O O . GLN A 1 116 ? 4.312 5.046 -10.157 1.00 90.38 116 GLN A O 1
ATOM 894 N N . ALA A 1 117 ? 5.128 4.883 -8.063 1.00 85.94 117 ALA A N 1
ATOM 895 C CA . ALA A 1 117 ? 6.065 6.001 -8.084 1.00 85.94 117 ALA A CA 1
ATOM 896 C C . ALA A 1 117 ? 7.378 5.514 -7.468 1.00 85.94 117 ALA A C 1
ATOM 898 O O . ALA A 1 117 ? 7.368 4.573 -6.689 1.00 85.94 117 ALA A O 1
ATOM 899 N N . SER A 1 118 ? 8.510 6.102 -7.836 1.00 81.62 118 SER A N 1
ATOM 900 C CA . SER A 1 118 ? 9.833 5.543 -7.525 1.00 81.62 118 SER A CA 1
ATOM 901 C C . SER A 1 118 ? 10.826 6.646 -7.188 1.00 81.62 118 SER A C 1
ATOM 903 O O . SER A 1 118 ? 10.555 7.820 -7.433 1.00 81.62 118 SER A O 1
ATOM 905 N N . GLY A 1 119 ? 11.973 6.307 -6.600 1.00 66.62 119 GLY A N 1
ATOM 906 C CA . GLY A 1 119 ? 12.964 7.313 -6.214 1.00 66.62 119 GLY A CA 1
ATOM 907 C C . GLY A 1 119 ? 13.543 7.208 -4.813 1.00 66.62 119 GLY A C 1
ATOM 908 O O . GLY A 1 119 ? 14.310 8.080 -4.441 1.00 66.62 119 GLY A O 1
ATOM 909 N N . ASN A 1 120 ? 13.278 6.142 -4.054 1.00 61.81 120 ASN A N 1
ATOM 910 C CA . ASN A 1 120 ? 14.102 5.857 -2.868 1.00 61.81 120 ASN A CA 1
ATOM 911 C C . ASN A 1 120 ? 15.531 5.436 -3.246 1.00 61.81 120 ASN A C 1
ATOM 913 O O . ASN A 1 120 ? 16.451 5.531 -2.437 1.00 61.81 120 ASN A O 1
ATOM 917 N N . SER A 1 121 ? 15.710 4.971 -4.480 1.00 58.53 121 SER A N 1
ATOM 918 C CA . SER A 1 121 ? 16.976 4.440 -4.970 1.00 58.53 121 SER A CA 1
ATOM 919 C C . SER A 1 121 ? 17.904 5.516 -5.555 1.00 58.53 121 SER A C 1
ATOM 921 O O . SER A 1 121 ? 19.099 5.285 -5.722 1.00 58.53 121 SER A O 1
ATOM 923 N N . ILE A 1 122 ? 17.393 6.720 -5.828 1.00 66.38 122 ILE A N 1
ATOM 924 C CA . ILE A 1 122 ? 18.191 7.895 -6.214 1.00 66.38 122 ILE A CA 1
ATOM 925 C C . ILE A 1 122 ? 17.908 9.043 -5.232 1.00 66.38 122 ILE A C 1
ATOM 927 O O . ILE A 1 122 ? 16.977 8.971 -4.444 1.00 66.38 122 ILE A O 1
ATOM 931 N N . ASN A 1 123 ? 18.679 10.133 -5.255 1.00 76.62 123 ASN A N 1
ATOM 932 C CA . ASN A 1 123 ? 18.504 11.244 -4.298 1.00 76.62 123 ASN A CA 1
ATOM 933 C C . ASN A 1 123 ? 17.230 12.099 -4.539 1.00 76.62 123 ASN A C 1
ATOM 935 O O . ASN A 1 123 ? 17.189 13.269 -4.150 1.00 76.62 123 ASN A O 1
ATOM 939 N N . SER A 1 124 ? 16.210 11.566 -5.219 1.00 82.38 124 SER A N 1
ATOM 940 C CA . SER A 1 124 ? 14.976 12.267 -5.573 1.00 82.38 124 SER A CA 1
ATOM 941 C C . SER A 1 124 ? 13.835 11.324 -5.967 1.00 82.38 124 SER A C 1
ATOM 943 O O . SER A 1 124 ? 14.050 10.221 -6.456 1.00 82.38 124 SER A O 1
ATOM 945 N N . GLN A 1 125 ? 12.603 11.804 -5.809 1.00 88.38 125 GLN A N 1
ATOM 946 C CA . GLN A 1 125 ? 11.386 11.122 -6.240 1.00 88.38 125 GLN A CA 1
ATOM 947 C C . GLN A 1 125 ? 11.090 11.409 -7.717 1.00 88.38 125 GLN A C 1
ATOM 949 O O . GLN A 1 125 ? 11.371 12.500 -8.233 1.00 88.38 125 GLN A O 1
ATOM 954 N N . TRP A 1 126 ? 10.479 10.435 -8.382 1.00 88.62 126 TRP A N 1
ATOM 955 C CA . TRP A 1 126 ? 10.042 10.522 -9.765 1.00 88.62 126 TRP A CA 1
ATOM 956 C C . TRP A 1 126 ? 8.808 9.653 -10.033 1.00 88.62 126 TRP A C 1
ATOM 958 O O . TRP A 1 126 ? 8.488 8.713 -9.304 1.00 88.62 126 TRP A O 1
ATOM 968 N N . GLY A 1 127 ? 8.089 9.973 -11.103 1.00 90.25 127 GLY A N 1
ATOM 969 C CA . GLY A 1 127 ? 6.906 9.225 -11.512 1.00 90.25 127 GLY A CA 1
ATOM 970 C C . GLY A 1 127 ? 6.317 9.755 -12.810 1.00 90.25 127 GLY A C 1
ATOM 971 O O . GLY A 1 127 ? 6.609 10.874 -13.229 1.00 90.25 127 GLY A O 1
ATOM 972 N N . TYR A 1 128 ? 5.501 8.935 -13.467 1.00 90.50 128 TYR A N 1
ATOM 973 C CA . TYR A 1 128 ? 4.792 9.337 -14.679 1.00 90.50 128 TYR A CA 1
ATOM 974 C C . TYR A 1 128 ? 3.417 9.894 -14.330 1.00 90.50 128 TYR A C 1
ATOM 976 O O . TYR A 1 128 ? 2.591 9.196 -13.739 1.00 90.50 128 TYR A O 1
ATOM 984 N N . GLY A 1 129 ? 3.153 11.131 -14.738 1.00 89.69 129 GLY A N 1
ATOM 985 C CA . GLY A 1 129 ? 1.897 11.822 -14.495 1.00 89.69 129 GLY A CA 1
ATOM 986 C C . GLY A 1 129 ? 0.720 11.212 -15.257 1.00 89.69 129 GLY A C 1
ATOM 987 O O . GLY A 1 129 ? 0.863 10.835 -16.420 1.00 89.69 129 GLY A O 1
ATOM 988 N N . ASN A 1 130 ? -0.446 11.088 -14.621 1.00 88.88 130 ASN A N 1
ATOM 989 C CA . ASN A 1 130 ? -1.679 10.557 -15.217 1.00 88.88 130 ASN A CA 1
ATOM 990 C C . ASN A 1 130 ? -2.803 11.601 -15.202 1.00 88.88 130 ASN A C 1
ATOM 992 O O . ASN A 1 130 ? -2.773 12.565 -14.440 1.00 88.88 130 ASN A O 1
ATOM 996 N N . THR A 1 131 ? -3.834 11.378 -16.013 1.00 90.12 131 THR A N 1
ATOM 997 C CA . THR A 1 131 ? -5.086 12.140 -15.923 1.00 90.12 131 THR A CA 1
ATOM 998 C C . THR A 1 131 ? -6.089 11.370 -15.068 1.00 90.12 131 THR A C 1
ATOM 1000 O O . THR A 1 131 ? -6.191 10.148 -15.176 1.00 90.12 131 THR A O 1
ATOM 1003 N N . PHE A 1 132 ? -6.842 12.077 -14.225 1.00 93.44 132 PHE A N 1
ATOM 1004 C CA . PHE A 1 132 ? -7.780 11.483 -13.274 1.00 93.44 132 PHE A CA 1
ATOM 1005 C C . PHE A 1 132 ? -9.213 11.977 -13.483 1.00 93.44 132 PHE A C 1
ATOM 1007 O O . PHE A 1 132 ? -9.454 13.137 -13.812 1.00 93.44 132 PHE A O 1
ATOM 1014 N N . SER A 1 133 ? -10.167 11.078 -13.245 1.00 94.19 133 SER A N 1
ATOM 1015 C CA . SER A 1 133 ? -11.568 11.389 -12.980 1.00 94.19 133 SER A CA 1
ATOM 1016 C C . SER A 1 133 ? -11.879 10.944 -11.550 1.00 94.19 133 SER A C 1
ATOM 1018 O O . SER A 1 133 ? -12.006 9.751 -11.263 1.00 94.19 133 SER A O 1
ATOM 1020 N N . GLY A 1 134 ? -11.911 11.896 -10.613 1.00 92.00 134 GLY A N 1
ATOM 1021 C CA . GLY A 1 134 ? -11.933 11.581 -9.183 1.00 92.00 134 GLY A CA 1
ATOM 1022 C C . GLY A 1 134 ? -10.654 10.851 -8.759 1.00 92.00 134 GLY A C 1
ATOM 1023 O O . GLY A 1 134 ? -9.560 11.338 -9.009 1.00 92.00 134 GLY A O 1
ATOM 1024 N N . LEU A 1 135 ? -10.784 9.671 -8.145 1.00 95.94 135 LEU A N 1
ATOM 1025 C CA . LEU A 1 135 ? -9.644 8.823 -7.756 1.00 95.94 135 LEU A CA 1
ATOM 1026 C C . LEU A 1 135 ? -9.391 7.664 -8.740 1.00 95.94 135 LEU A C 1
ATOM 1028 O O . LEU A 1 135 ? -8.825 6.635 -8.371 1.00 95.94 135 LEU A O 1
ATOM 1032 N N . ALA A 1 136 ? -9.832 7.808 -9.992 1.00 96.44 136 ALA A N 1
ATOM 1033 C CA . ALA A 1 136 ? -9.593 6.839 -11.054 1.00 96.44 136 ALA A CA 1
ATOM 1034 C C . ALA A 1 136 ? -8.755 7.459 -12.174 1.00 96.44 136 ALA A C 1
ATOM 1036 O O . ALA A 1 136 ? -9.150 8.460 -12.775 1.00 96.44 136 ALA A O 1
ATOM 1037 N N . ALA A 1 137 ? -7.614 6.847 -12.474 1.00 94.69 137 ALA A N 1
ATOM 1038 C CA . ALA A 1 137 ? -6.802 7.212 -13.621 1.00 94.69 137 ALA A CA 1
ATOM 1039 C C . ALA A 1 137 ? -7.527 6.820 -14.918 1.00 94.69 137 ALA A C 1
ATOM 1041 O O . ALA A 1 137 ? -8.020 5.699 -15.056 1.00 94.69 137 ALA A O 1
ATOM 1042 N N . VAL A 1 138 ? -7.583 7.734 -15.887 1.00 92.88 138 VAL A N 1
ATOM 1043 C CA . VAL A 1 138 ? -8.280 7.505 -17.167 1.00 92.88 138 VAL A CA 1
ATOM 1044 C C . VAL A 1 138 ? -7.403 6.775 -18.187 1.00 92.88 138 VAL A C 1
ATOM 1046 O O . VAL A 1 138 ? -7.922 6.139 -19.102 1.00 92.88 138 VAL A O 1
ATOM 1049 N N . SER A 1 139 ? -6.080 6.828 -18.018 1.00 90.19 139 SER A N 1
ATOM 1050 C CA . SER A 1 139 ? -5.091 6.244 -18.928 1.00 90.19 139 SER A CA 1
ATOM 1051 C C . SER A 1 139 ? -4.083 5.349 -18.210 1.00 90.19 139 SER A C 1
ATOM 1053 O O . SER A 1 139 ? -3.922 5.396 -16.992 1.00 90.19 139 SER A O 1
ATOM 1055 N N . TYR A 1 140 ? -3.410 4.513 -18.993 1.00 91.19 140 TYR A N 1
ATOM 1056 C CA . TYR A 1 140 ? -2.268 3.710 -18.571 1.00 91.19 140 TYR A CA 1
ATOM 1057 C C . TYR A 1 140 ? -0.979 4.534 -18.653 1.00 91.19 140 TYR A C 1
ATOM 1059 O O . TYR A 1 140 ? -0.756 5.205 -19.661 1.00 91.19 140 TYR A O 1
ATOM 1067 N N . ASN A 1 141 ? -0.127 4.437 -17.631 1.00 89.94 141 ASN A N 1
ATOM 1068 C CA . ASN A 1 141 ? 1.183 5.086 -17.590 1.00 89.94 141 ASN A CA 1
ATOM 1069 C C . ASN A 1 141 ? 2.324 4.071 -17.525 1.00 89.94 141 ASN A C 1
ATOM 1071 O O . ASN A 1 141 ? 2.151 3.044 -16.876 1.00 89.94 141 ASN A O 1
ATOM 1075 N N . PRO A 1 142 ? 3.501 4.371 -18.105 1.00 90.06 142 PRO A N 1
ATOM 1076 C CA . PRO A 1 142 ? 4.669 3.502 -17.988 1.00 90.06 142 PRO A CA 1
ATOM 1077 C C . PRO A 1 142 ? 5.052 3.252 -16.527 1.00 90.06 142 PRO A C 1
ATOM 1079 O O . PRO A 1 142 ? 5.097 4.198 -15.739 1.00 90.06 142 PRO A O 1
ATOM 1082 N N . ILE A 1 143 ? 5.391 2.004 -16.193 1.00 91.06 143 ILE A N 1
ATOM 1083 C CA . ILE A 1 143 ? 5.977 1.641 -14.898 1.00 91.06 143 ILE A CA 1
ATOM 1084 C C . ILE A 1 143 ? 7.409 1.179 -15.114 1.00 91.06 143 ILE A C 1
ATOM 1086 O O . ILE A 1 143 ? 7.671 0.150 -15.739 1.00 91.06 143 ILE A O 1
ATOM 1090 N N . VAL A 1 144 ? 8.341 1.977 -14.604 1.00 90.06 144 VAL A N 1
ATOM 1091 C CA . VAL A 1 144 ? 9.777 1.736 -14.731 1.00 90.06 144 VAL A CA 1
ATOM 1092 C C . VAL A 1 144 ? 10.311 1.196 -13.408 1.00 90.06 144 VAL A C 1
ATOM 1094 O O . VAL A 1 144 ? 9.798 1.546 -12.347 1.00 90.06 144 VAL A O 1
ATOM 1097 N N . SER A 1 145 ? 11.314 0.323 -13.465 1.00 90.69 145 SER A N 1
ATOM 1098 C CA . SER A 1 145 ? 11.932 -0.233 -12.259 1.00 90.69 145 SER A CA 1
ATOM 1099 C C . SER A 1 145 ? 12.530 0.863 -11.369 1.00 90.69 145 SER A C 1
ATOM 1101 O O . SER A 1 145 ? 13.183 1.784 -11.868 1.00 90.69 145 SER A O 1
ATOM 1103 N N . ASP A 1 146 ? 12.376 0.724 -10.052 1.00 89.00 146 ASP A N 1
ATOM 1104 C CA . ASP A 1 146 ? 13.038 1.580 -9.055 1.00 89.00 146 ASP A CA 1
ATOM 1105 C C . ASP A 1 146 ? 14.463 1.093 -8.774 1.00 89.00 146 ASP A C 1
ATOM 1107 O O . ASP A 1 146 ? 15.406 1.880 -8.717 1.00 89.00 146 ASP A O 1
ATOM 1111 N N . HIS A 1 147 ? 14.641 -0.222 -8.659 1.00 91.06 147 HIS A N 1
ATOM 1112 C CA . HIS A 1 147 ? 15.944 -0.852 -8.470 1.00 91.06 147 HIS A CA 1
ATOM 1113 C C . HIS A 1 147 ? 15.913 -2.331 -8.860 1.00 91.06 147 HIS A C 1
ATOM 1115 O O . HIS A 1 147 ? 14.873 -2.903 -9.197 1.00 91.06 147 HIS A O 1
ATOM 1121 N N . TYR A 1 148 ? 17.078 -2.971 -8.798 1.00 92.62 148 TYR A N 1
ATOM 1122 C CA . TYR A 1 148 ? 17.189 -4.424 -8.821 1.00 92.62 148 TYR A CA 1
ATOM 1123 C C . TYR A 1 148 ? 18.191 -4.934 -7.782 1.00 92.62 148 TYR A C 1
ATOM 1125 O O . TYR A 1 148 ? 19.145 -4.242 -7.422 1.00 92.62 148 TYR A O 1
ATOM 1133 N N . HIS A 1 149 ? 17.989 -6.174 -7.348 1.00 93.69 149 HIS A N 1
ATOM 1134 C CA . HIS A 1 149 ? 18.864 -6.905 -6.439 1.00 93.69 149 HIS A CA 1
ATOM 1135 C C . HIS A 1 149 ? 19.695 -7.924 -7.230 1.00 93.69 149 HIS A C 1
ATOM 1137 O O . HIS A 1 149 ? 19.146 -8.958 -7.642 1.00 93.69 149 HIS A O 1
ATOM 1143 N N . PRO A 1 150 ? 20.986 -7.652 -7.515 1.00 92.75 150 PRO A N 1
ATOM 1144 C CA . PRO A 1 150 ? 21.878 -8.644 -8.103 1.00 92.75 150 PRO A CA 1
ATOM 1145 C C . PRO A 1 150 ? 22.017 -9.853 -7.179 1.00 92.75 150 PRO A C 1
ATOM 1147 O O . PRO A 1 150 ? 21.943 -9.729 -5.959 1.00 92.75 150 PRO A O 1
ATOM 1150 N N . ASP A 1 151 ? 22.183 -11.031 -7.774 1.00 92.56 151 ASP A N 1
ATOM 1151 C CA . ASP A 1 151 ? 22.297 -12.307 -7.062 1.00 92.56 151 ASP A CA 1
ATOM 1152 C C . ASP A 1 151 ? 21.118 -12.617 -6.124 1.00 92.56 151 ASP A C 1
ATOM 1154 O O . ASP A 1 151 ? 21.205 -13.505 -5.278 1.00 92.56 151 ASP A O 1
ATOM 1158 N N . ARG A 1 152 ? 19.993 -11.903 -6.303 1.00 88.88 152 ARG A N 1
ATOM 1159 C CA . ARG A 1 152 ? 18.797 -11.949 -5.442 1.00 88.88 152 ARG A CA 1
ATOM 1160 C C . ARG A 1 152 ? 19.083 -11.569 -3.986 1.00 88.88 152 ARG A C 1
ATOM 1162 O O . ARG A 1 152 ? 18.361 -11.984 -3.082 1.00 88.88 152 ARG A O 1
ATOM 1169 N N . ASP A 1 153 ? 20.125 -10.778 -3.765 1.00 88.38 153 ASP A N 1
ATOM 1170 C CA . ASP A 1 153 ? 20.525 -10.306 -2.449 1.00 88.38 153 ASP A CA 1
ATOM 1171 C C . ASP A 1 153 ? 19.883 -8.945 -2.156 1.00 88.38 153 ASP A C 1
ATOM 1173 O O . ASP A 1 153 ? 20.343 -7.912 -2.635 1.00 88.38 153 ASP A O 1
ATOM 1177 N N . PHE A 1 154 ? 18.831 -8.929 -1.335 1.00 84.50 154 PHE A N 1
ATOM 1178 C CA . PHE A 1 154 ? 18.134 -7.697 -0.943 1.00 84.50 154 PHE A CA 1
ATOM 1179 C C . PHE A 1 154 ? 19.015 -6.702 -0.166 1.00 84.50 154 PHE A C 1
ATOM 1181 O O . PHE A 1 154 ? 18.678 -5.522 -0.089 1.00 84.50 154 PHE A O 1
ATOM 1188 N N . SER A 1 155 ? 20.158 -7.138 0.380 1.00 81.81 155 SER A N 1
ATOM 1189 C CA . SER A 1 155 ? 21.121 -6.234 1.022 1.00 81.81 155 SER A CA 1
ATOM 1190 C C . SER A 1 155 ? 21.941 -5.424 0.012 1.00 81.81 155 SER A C 1
ATOM 1192 O O . SER A 1 155 ? 22.556 -4.415 0.364 1.00 81.81 155 SER A O 1
ATOM 1194 N N . ARG A 1 156 ? 21.926 -5.836 -1.261 1.00 86.31 156 ARG A N 1
ATOM 1195 C CA . ARG A 1 156 ? 22.605 -5.172 -2.369 1.00 86.31 156 ARG A CA 1
ATOM 1196 C C . ARG A 1 156 ? 21.556 -4.714 -3.367 1.00 86.31 156 ARG A C 1
ATOM 1198 O O . ARG A 1 156 ? 20.954 -5.513 -4.067 1.00 86.31 156 ARG A O 1
ATOM 1205 N N . SER A 1 157 ? 21.353 -3.409 -3.461 1.00 88.31 157 SER A N 1
ATOM 1206 C CA . SER A 1 157 ? 20.399 -2.827 -4.408 1.00 88.31 157 SER A CA 1
ATOM 1207 C C . SER A 1 157 ? 21.133 -1.929 -5.383 1.00 88.31 157 SER A C 1
ATOM 1209 O O . SER A 1 157 ? 21.970 -1.121 -4.981 1.00 88.31 157 SER A O 1
ATOM 1211 N N . VAL A 1 158 ? 20.825 -2.068 -6.668 1.00 89.88 158 VAL A N 1
ATOM 1212 C CA . VAL A 1 158 ? 21.299 -1.154 -7.703 1.00 89.88 158 VAL A CA 1
ATOM 1213 C C . VAL A 1 158 ? 20.127 -0.321 -8.176 1.00 89.88 158 VAL A C 1
ATOM 1215 O O . VAL A 1 158 ? 19.168 -0.836 -8.751 1.00 89.88 158 VAL A O 1
ATOM 1218 N N . ALA A 1 159 ? 20.238 0.977 -7.933 1.00 88.00 159 ALA A N 1
ATOM 1219 C CA . ALA A 1 159 ? 19.243 1.952 -8.319 1.00 88.00 159 ALA A CA 1
ATOM 1220 C C . ALA A 1 159 ? 19.041 2.019 -9.832 1.00 88.00 159 ALA A C 1
ATOM 1222 O O . ALA A 1 159 ? 19.998 1.994 -10.614 1.00 88.00 159 ALA A O 1
ATOM 1223 N N . THR A 1 160 ? 17.787 2.182 -10.231 1.00 87.75 160 THR A N 1
ATOM 1224 C CA . THR A 1 160 ? 17.377 2.442 -11.604 1.00 87.75 160 THR A CA 1
ATOM 1225 C C . THR A 1 160 ? 16.476 3.670 -11.642 1.00 87.75 160 THR A C 1
ATOM 1227 O O . THR A 1 160 ? 15.681 3.910 -10.741 1.00 87.75 160 THR A O 1
ATOM 1230 N N . SER A 1 161 ? 16.610 4.496 -12.673 1.00 87.19 161 SER A N 1
ATOM 1231 C CA . SER A 1 161 ? 15.679 5.586 -12.905 1.00 87.19 161 SER A CA 1
ATOM 1232 C C . SER A 1 161 ? 15.643 6.030 -14.370 1.00 87.19 161 SER A C 1
ATOM 1234 O O . SER A 1 161 ? 16.690 6.113 -15.028 1.00 87.19 161 SER A O 1
ATOM 1236 N N . PRO A 1 162 ? 14.452 6.412 -14.866 1.00 85.62 162 PRO A N 1
ATOM 1237 C CA . PRO A 1 162 ? 14.298 7.116 -16.132 1.00 85.62 162 PRO A CA 1
ATOM 1238 C C . PRO A 1 162 ? 14.897 8.535 -16.127 1.00 85.62 162 PRO A C 1
ATOM 1240 O O . PRO A 1 162 ? 15.108 9.111 -17.192 1.00 85.62 162 PRO A O 1
ATOM 1243 N N . CYS A 1 163 ? 15.158 9.106 -14.945 1.00 85.69 163 CYS A N 1
ATOM 1244 C CA . CYS A 1 163 ? 15.651 10.474 -14.760 1.00 85.69 163 CYS A CA 1
ATOM 1245 C C . CYS A 1 163 ? 17.183 10.600 -14.821 1.00 85.69 163 CYS A C 1
ATOM 1247 O O . CYS A 1 163 ? 17.708 11.711 -14.749 1.00 85.69 163 CYS A O 1
ATOM 1249 N N . LEU A 1 164 ? 17.912 9.484 -14.921 1.00 82.44 164 LEU A N 1
ATOM 1250 C CA . LEU A 1 164 ? 19.372 9.480 -15.036 1.00 82.44 164 LEU A CA 1
ATOM 1251 C C . LEU A 1 164 ? 19.820 9.711 -16.488 1.00 82.44 164 LEU A C 1
ATOM 1253 O O . LEU A 1 164 ? 19.063 9.484 -17.431 1.00 82.44 164 LEU A O 1
ATOM 1257 N N . ASN A 1 165 ? 21.064 10.164 -16.671 1.00 81.62 165 ASN A N 1
ATOM 1258 C CA . ASN A 1 165 ? 21.689 10.302 -17.987 1.00 81.62 165 ASN A CA 1
ATOM 1259 C C . ASN A 1 165 ? 22.997 9.484 -18.047 1.00 81.62 165 ASN A C 1
ATOM 1261 O O . ASN A 1 165 ? 23.989 9.908 -17.449 1.00 81.62 165 ASN A O 1
ATOM 1265 N N . PRO A 1 166 ? 23.022 8.334 -18.746 1.00 81.38 166 PRO A N 1
ATOM 1266 C CA . PRO A 1 166 ? 21.911 7.739 -19.496 1.00 81.38 166 PRO A CA 1
ATOM 1267 C C . PRO A 1 166 ? 20.808 7.183 -18.579 1.00 81.38 166 PRO A C 1
ATOM 1269 O O . PRO A 1 166 ? 21.063 6.839 -17.428 1.00 81.38 166 PRO A O 1
ATOM 1272 N N . SER A 1 167 ? 19.584 7.073 -19.105 1.00 81.50 167 SER A N 1
ATOM 1273 C CA . SER A 1 167 ? 18.447 6.459 -18.402 1.00 81.50 167 SER A CA 1
ATOM 1274 C C . SER A 1 167 ? 18.756 4.994 -18.097 1.00 81.50 167 SER A C 1
ATOM 1276 O O . SER A 1 167 ? 19.115 4.234 -18.999 1.00 81.50 167 SER A O 1
ATOM 1278 N N . THR A 1 168 ? 18.570 4.571 -16.850 1.00 81.50 168 THR A N 1
ATOM 1279 C CA . THR A 1 168 ? 18.847 3.205 -16.397 1.00 81.50 168 THR A CA 1
ATOM 1280 C C . THR A 1 168 ? 17.578 2.626 -15.796 1.00 81.50 168 THR A C 1
ATOM 1282 O O . THR A 1 168 ? 17.326 2.822 -14.627 1.00 81.50 168 THR A O 1
ATOM 1285 N N . GLY A 1 169 ? 16.732 1.935 -16.556 1.00 84.62 169 GLY A N 1
ATOM 1286 C CA . GLY A 1 169 ? 15.508 1.348 -16.001 1.00 84.62 169 GLY A CA 1
ATOM 1287 C C . GLY A 1 169 ? 14.886 0.319 -16.926 1.00 84.62 169 GLY A C 1
ATOM 1288 O O . GLY A 1 169 ? 15.031 0.412 -18.146 1.00 84.62 169 GLY A O 1
ATOM 1289 N N . TYR A 1 170 ? 14.226 -0.670 -16.333 1.00 88.44 170 TYR A N 1
ATOM 1290 C CA . TYR A 1 170 ? 13.455 -1.671 -17.062 1.00 88.44 170 TYR A CA 1
ATOM 1291 C C . TYR A 1 170 ? 12.011 -1.201 -17.191 1.00 88.44 170 TYR A C 1
ATOM 1293 O O . TYR A 1 170 ? 11.486 -0.579 -16.272 1.00 88.44 170 TYR A O 1
ATOM 1301 N N . LEU A 1 171 ? 11.367 -1.505 -18.315 1.00 90.00 171 LEU A N 1
ATOM 1302 C CA . LEU A 1 171 ? 9.970 -1.162 -18.571 1.00 90.00 171 LEU A CA 1
ATOM 1303 C C . LEU A 1 171 ? 9.274 -2.353 -19.219 1.00 90.00 171 LEU A C 1
ATOM 1305 O O . LEU A 1 171 ? 9.522 -2.646 -20.387 1.00 90.00 171 LEU A O 1
ATOM 1309 N N . PHE A 1 172 ? 8.379 -3.000 -18.476 1.00 91.94 172 PHE A N 1
ATOM 1310 C CA . PHE A 1 172 ? 7.617 -4.159 -18.961 1.00 91.94 172 PHE A CA 1
ATOM 1311 C C . PHE A 1 172 ? 6.103 -3.951 -18.911 1.00 91.94 172 PHE A C 1
ATOM 1313 O O . PHE A 1 172 ? 5.374 -4.549 -19.700 1.00 91.94 172 PHE A O 1
ATOM 1320 N N . GLU A 1 173 ? 5.633 -3.068 -18.031 1.00 93.56 173 GLU A N 1
ATOM 1321 C CA . GLU A 1 173 ? 4.216 -2.859 -17.754 1.00 93.56 173 GLU A CA 1
ATOM 1322 C C . GLU A 1 173 ? 3.847 -1.382 -17.894 1.00 93.56 173 GLU A C 1
ATOM 1324 O O . GLU A 1 173 ? 4.651 -0.485 -17.627 1.00 93.56 173 GLU A O 1
ATOM 1329 N N . ASP A 1 174 ? 2.594 -1.139 -18.258 1.00 93.75 174 ASP A N 1
ATOM 1330 C CA . ASP A 1 174 ? 1.899 0.083 -17.881 1.00 93.75 174 ASP A CA 1
ATOM 1331 C C . ASP A 1 174 ? 0.999 -0.158 -16.672 1.00 93.75 174 ASP A C 1
ATOM 1333 O O . ASP A 1 174 ? 0.477 -1.255 -16.499 1.00 93.75 174 ASP A O 1
ATOM 1337 N N . GLY A 1 175 ? 0.747 0.878 -15.879 1.00 94.62 175 GLY A N 1
ATOM 1338 C CA . GLY A 1 175 ? -0.111 0.838 -14.705 1.00 94.62 175 GLY A CA 1
ATOM 1339 C C . GLY A 1 175 ? -1.240 1.862 -14.760 1.00 94.62 175 GLY A C 1
ATOM 1340 O O . GLY A 1 175 ? -1.100 2.950 -15.328 1.00 94.62 175 GLY A O 1
ATOM 1341 N N . ARG A 1 176 ? -2.379 1.514 -14.158 1.00 95.06 176 ARG A N 1
ATOM 1342 C CA . ARG A 1 176 ? -3.543 2.391 -14.000 1.00 95.06 176 ARG A CA 1
ATOM 1343 C C . ARG A 1 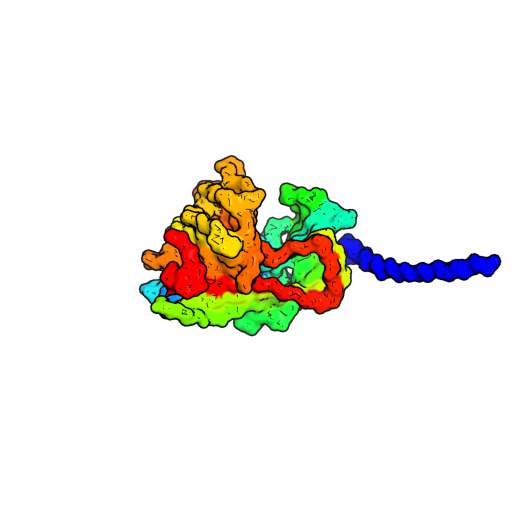176 ? -4.202 2.165 -12.642 1.00 95.06 176 ARG A C 1
ATOM 1345 O O . ARG A 1 176 ? -4.657 1.059 -12.350 1.00 95.06 176 ARG A O 1
ATOM 1352 N N . LEU A 1 177 ? -4.284 3.230 -11.849 1.00 96.31 177 LEU A N 1
ATOM 1353 C CA . LEU A 1 177 ? -4.929 3.237 -10.539 1.00 96.31 177 LEU A CA 1
ATOM 1354 C C . LEU A 1 177 ? -6.443 3.452 -10.648 1.00 96.31 177 LEU A C 1
ATOM 1356 O O . LEU A 1 177 ? -6.902 4.319 -11.391 1.00 96.31 177 LEU A O 1
ATOM 1360 N N . HIS A 1 178 ? -7.206 2.739 -9.829 1.00 97.44 178 HIS A N 1
ATOM 1361 C CA . HIS A 1 178 ? -8.613 3.001 -9.577 1.00 97.44 178 HIS A CA 1
ATOM 1362 C C . HIS A 1 178 ? -8.923 2.812 -8.089 1.00 97.44 178 HIS A C 1
ATOM 1364 O O . HIS A 1 178 ? -8.862 1.693 -7.583 1.00 97.44 178 HIS A O 1
ATOM 1370 N N . ILE A 1 179 ? -9.304 3.886 -7.392 1.00 97.88 179 ILE A N 1
ATOM 1371 C CA . ILE A 1 179 ? -9.803 3.797 -6.014 1.00 97.88 179 ILE A CA 1
ATOM 1372 C C . ILE A 1 179 ? -11.324 3.958 -6.022 1.00 97.88 179 ILE A C 1
ATOM 1374 O O . ILE A 1 179 ? -11.861 5.064 -6.148 1.00 97.88 179 ILE A O 1
ATOM 1378 N N . GLY A 1 180 ? -12.020 2.834 -5.867 1.00 97.25 180 GLY A N 1
ATOM 1379 C CA . GLY A 1 180 ? -13.460 2.800 -5.642 1.00 97.25 180 GLY A CA 1
ATOM 1380 C C . GLY A 1 180 ? -13.772 3.164 -4.194 1.00 97.25 180 GLY A C 1
ATOM 1381 O O . GLY A 1 180 ? -13.079 2.719 -3.282 1.00 97.25 180 GLY A O 1
ATOM 1382 N N . THR A 1 181 ? -14.805 3.975 -3.958 1.00 97.69 181 THR A N 1
ATOM 1383 C CA . THR A 1 181 ? -15.230 4.310 -2.591 1.00 97.69 181 THR A CA 1
ATOM 1384 C C . THR A 1 181 ? -16.743 4.331 -2.447 1.00 97.69 181 THR A C 1
ATOM 1386 O O . THR A 1 181 ? -17.460 4.693 -3.382 1.00 97.69 181 THR A O 1
ATOM 1389 N N . GLY A 1 182 ? -17.222 3.991 -1.254 1.00 97.50 182 GLY A N 1
ATOM 1390 C CA . GLY A 1 182 ? -18.636 4.017 -0.900 1.00 97.50 182 GLY A CA 1
ATOM 1391 C C . GLY A 1 182 ? -18.853 3.890 0.604 1.00 97.50 182 GLY A C 1
ATOM 1392 O O . GLY A 1 182 ? -17.917 4.008 1.396 1.00 97.50 182 GLY A O 1
ATOM 1393 N N . THR A 1 183 ? -20.092 3.614 0.998 1.00 98.25 183 THR A N 1
ATOM 1394 C CA . THR A 1 183 ? -20.454 3.280 2.378 1.00 98.25 183 THR A CA 1
ATOM 1395 C C . THR A 1 183 ? -21.247 1.980 2.419 1.00 98.25 183 THR A C 1
ATOM 1397 O O . THR A 1 183 ? -21.931 1.619 1.462 1.00 98.25 183 THR A O 1
ATOM 1400 N N . VAL A 1 184 ? -21.141 1.264 3.533 1.00 97.88 184 VAL A N 1
ATOM 1401 C CA . VAL A 1 184 ? -21.880 0.030 3.806 1.00 97.88 184 VAL A CA 1
ATOM 1402 C C . VAL A 1 184 ? -22.651 0.188 5.110 1.00 97.88 184 VAL A C 1
ATOM 1404 O O . VAL A 1 184 ? -22.128 0.715 6.095 1.00 97.88 184 VAL A O 1
ATOM 1407 N N . GLN A 1 185 ? -23.916 -0.230 5.106 1.00 98.25 185 GLN A N 1
ATOM 1408 C CA . GLN A 1 185 ? -24.773 -0.153 6.286 1.00 98.25 185 GLN A CA 1
ATOM 1409 C C . GLN A 1 185 ? -24.434 -1.260 7.285 1.00 98.25 185 GLN A C 1
ATOM 1411 O O . GLN A 1 185 ? -24.131 -2.391 6.914 1.00 98.25 185 GLN A O 1
ATOM 1416 N N . THR A 1 186 ? -24.522 -0.910 8.560 1.00 98.00 186 THR A N 1
ATOM 1417 C CA . THR A 1 186 ? -24.274 -1.765 9.719 1.00 98.00 186 THR A CA 1
ATOM 1418 C C . THR A 1 186 ? -25.375 -1.558 10.754 1.00 98.00 186 THR A C 1
ATOM 1420 O O . THR A 1 186 ? -26.117 -0.577 10.700 1.00 98.00 186 THR A O 1
ATOM 1423 N N . SER A 1 187 ? -25.442 -2.417 11.771 1.00 97.44 187 SER A N 1
ATOM 1424 C CA . SER A 1 187 ? -26.314 -2.181 12.931 1.00 97.44 187 SER A CA 1
ATOM 1425 C C . SER A 1 187 ? -25.911 -0.957 13.773 1.00 97.44 187 SER A C 1
ATOM 1427 O O . SER A 1 187 ? -26.653 -0.571 14.670 1.00 97.44 187 SER A O 1
ATOM 1429 N N . PHE A 1 188 ? -24.755 -0.341 13.496 1.00 97.31 188 PHE A N 1
ATOM 1430 C CA . PHE A 1 188 ? -24.191 0.808 14.214 1.00 97.31 188 PHE A CA 1
ATOM 1431 C C . PHE A 1 188 ? -23.979 2.023 13.284 1.00 97.31 188 PHE A C 1
ATOM 1433 O O . PHE A 1 188 ? -23.033 2.797 13.447 1.00 97.31 188 PHE A O 1
ATOM 1440 N N . GLY A 1 189 ? -24.835 2.181 12.269 1.00 97.56 189 GLY A N 1
ATOM 1441 C CA . GLY A 1 189 ? -24.728 3.235 11.254 1.00 97.56 189 GLY A CA 1
ATOM 1442 C C . GLY A 1 189 ? -23.994 2.756 10.002 1.00 97.56 189 GLY A C 1
ATOM 1443 O O . GLY A 1 189 ? -24.176 1.615 9.591 1.00 97.56 189 GLY A O 1
ATOM 1444 N N . SER A 1 190 ? -23.160 3.588 9.379 1.00 98.38 190 SER A N 1
ATOM 1445 C CA . SER A 1 190 ? -22.468 3.226 8.135 1.00 98.38 190 SER A CA 1
ATOM 1446 C C . SER A 1 190 ? -20.951 3.305 8.263 1.00 98.38 190 SER A C 1
ATOM 1448 O O . SER A 1 190 ? -20.417 4.353 8.641 1.00 98.38 190 SER A O 1
ATOM 1450 N N . ALA A 1 191 ? -20.275 2.227 7.866 1.00 98.50 191 ALA A N 1
ATOM 1451 C CA . ALA A 1 191 ? -18.833 2.201 7.650 1.00 98.50 191 ALA A CA 1
ATOM 1452 C C . ALA A 1 191 ? -18.501 2.636 6.216 1.00 98.50 191 ALA A C 1
ATOM 1454 O O . ALA A 1 191 ? -19.332 2.549 5.309 1.00 98.50 191 ALA A O 1
ATOM 1455 N N . ILE A 1 192 ? -17.274 3.085 6.002 1.00 98.75 192 ILE A N 1
ATOM 1456 C CA . ILE A 1 192 ? -16.743 3.443 4.688 1.00 98.75 192 ILE A CA 1
ATOM 1457 C C . ILE A 1 192 ? -16.123 2.197 4.060 1.00 98.75 192 ILE A C 1
ATOM 1459 O O . ILE A 1 192 ? -15.455 1.432 4.751 1.00 98.75 192 ILE A O 1
ATOM 1463 N N . THR A 1 193 ? -16.320 2.001 2.758 1.00 98.19 193 THR A N 1
ATOM 1464 C CA . THR A 1 193 ? -15.618 0.982 1.969 1.00 98.19 193 THR A CA 1
ATOM 1465 C C . THR A 1 193 ? -14.737 1.651 0.924 1.00 98.19 193 THR A C 1
ATOM 1467 O O . THR A 1 193 ? -15.137 2.636 0.295 1.00 98.19 193 THR A O 1
ATOM 1470 N N . ILE A 1 194 ? -13.520 1.141 0.778 1.00 98.44 194 ILE A N 1
ATOM 1471 C CA . ILE A 1 194 ? -12.515 1.633 -0.156 1.00 98.44 194 ILE A CA 1
ATOM 1472 C C . ILE A 1 194 ? -11.910 0.414 -0.848 1.00 98.44 194 ILE A C 1
ATOM 1474 O O . ILE A 1 194 ? -11.383 -0.468 -0.181 1.00 98.44 194 ILE A O 1
ATOM 1478 N N . THR A 1 195 ? -11.940 0.368 -2.173 1.00 97.62 195 THR A N 1
ATOM 1479 C CA . THR A 1 195 ? -11.252 -0.662 -2.958 1.00 97.62 195 THR A CA 1
ATOM 1480 C C . THR A 1 195 ? -10.140 0.005 -3.739 1.00 97.62 195 THR A C 1
ATOM 1482 O O . THR A 1 195 ? -10.409 0.815 -4.625 1.00 97.62 195 THR A O 1
ATOM 1485 N N . ASN A 1 196 ? -8.895 -0.328 -3.414 1.00 96.81 196 ASN A N 1
ATOM 1486 C CA . ASN A 1 196 ? -7.743 0.124 -4.176 1.00 96.81 196 ASN A CA 1
ATOM 1487 C C . ASN A 1 196 ? -7.367 -0.928 -5.194 1.00 96.81 196 ASN A C 1
ATOM 1489 O O . ASN A 1 196 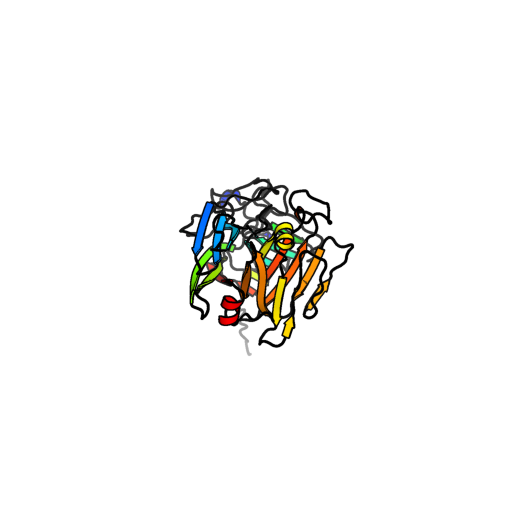? -6.868 -1.992 -4.835 1.00 96.81 196 ASN A O 1
ATOM 1493 N N . GLN A 1 197 ? -7.621 -0.625 -6.456 1.00 96.94 197 GLN A N 1
ATOM 1494 C CA . GLN A 1 197 ? -7.322 -1.495 -7.570 1.00 96.94 197 GLN A CA 1
ATOM 1495 C C . GLN A 1 197 ? -6.213 -0.876 -8.412 1.00 96.94 197 GLN A C 1
ATOM 1497 O O . GLN A 1 197 ? -6.303 0.270 -8.851 1.00 96.94 197 GLN A O 1
ATOM 1502 N N . TYR A 1 198 ? -5.192 -1.669 -8.706 1.00 96.75 198 TYR A N 1
ATOM 1503 C CA . TYR A 1 198 ? -4.163 -1.309 -9.666 1.00 96.75 198 TYR A CA 1
ATOM 1504 C C . TYR A 1 198 ? -4.185 -2.294 -10.823 1.00 96.75 198 TYR A C 1
ATOM 1506 O O . TYR A 1 198 ? -4.131 -3.507 -10.619 1.00 96.75 198 TYR A O 1
ATOM 1514 N N . THR A 1 199 ? -4.316 -1.780 -12.042 1.00 97.50 199 THR A N 1
ATOM 1515 C CA . THR A 1 199 ? -4.334 -2.604 -13.252 1.00 97.50 199 THR A CA 1
ATOM 1516 C C . THR A 1 19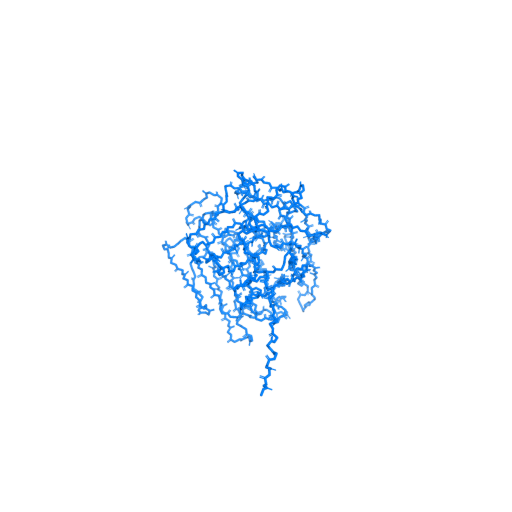9 ? -3.025 -2.447 -13.996 1.00 97.50 199 THR A C 1
ATOM 1518 O O . THR A 1 199 ? -2.644 -1.328 -14.335 1.00 97.50 199 THR A O 1
ATOM 1521 N N . LEU A 1 200 ? -2.360 -3.569 -14.251 1.00 97.00 200 LEU A N 1
ATOM 1522 C CA . LEU A 1 200 ? -1.155 -3.651 -15.061 1.00 97.00 200 LEU A CA 1
ATOM 1523 C C . LEU A 1 200 ? -1.504 -4.119 -16.470 1.00 97.00 200 LEU A C 1
ATOM 1525 O O . LEU A 1 200 ? -2.310 -5.036 -16.632 1.00 97.00 200 LEU A O 1
ATOM 1529 N N . ARG A 1 201 ? -0.883 -3.509 -17.478 1.00 96.62 201 ARG A N 1
ATOM 1530 C CA . ARG A 1 201 ? -1.000 -3.899 -18.883 1.00 96.62 201 ARG A CA 1
ATOM 1531 C C . ARG A 1 201 ? 0.377 -4.188 -19.459 1.00 96.62 201 ARG A C 1
ATOM 1533 O O . ARG A 1 201 ? 1.230 -3.302 -19.511 1.00 96.62 201 ARG A O 1
ATOM 1540 N N . SER A 1 202 ? 0.541 -5.401 -19.972 1.00 95.06 202 SER A N 1
ATOM 1541 C CA . SER A 1 202 ? 1.826 -5.859 -20.493 1.00 95.06 202 SER A CA 1
ATOM 1542 C C . SER A 1 202 ? 2.207 -5.159 -21.795 1.00 95.06 202 SER A C 1
ATOM 1544 O O . SER A 1 202 ? 1.420 -5.142 -22.743 1.00 95.06 202 SER A O 1
ATOM 1546 N N . ARG A 1 203 ? 3.438 -4.643 -21.876 1.00 92.38 203 ARG A N 1
ATOM 1547 C CA . ARG A 1 203 ? 4.002 -4.040 -23.098 1.00 92.38 203 ARG A CA 1
ATOM 1548 C C . ARG A 1 203 ? 4.669 -5.047 -24.032 1.00 92.38 203 ARG A C 1
ATOM 1550 O O . ARG A 1 203 ? 4.934 -4.706 -25.180 1.00 92.38 203 ARG A O 1
ATOM 1557 N N . TYR A 1 204 ? 4.947 -6.255 -23.546 1.00 89.50 204 TYR A N 1
ATOM 1558 C CA . TYR A 1 204 ? 5.683 -7.299 -24.264 1.00 89.50 204 TYR A CA 1
ATOM 1559 C C . TYR A 1 204 ? 5.148 -8.685 -23.902 1.00 89.50 204 TYR A C 1
ATOM 1561 O O . TYR A 1 204 ? 4.441 -8.843 -22.910 1.00 89.50 204 TYR A O 1
ATOM 1569 N N . ASP A 1 205 ? 5.503 -9.709 -24.668 1.00 90.69 205 ASP A N 1
ATOM 1570 C CA . ASP A 1 205 ? 5.412 -11.077 -24.159 1.00 90.69 205 ASP A CA 1
ATOM 1571 C C . ASP A 1 205 ? 6.525 -11.289 -23.126 1.00 90.69 205 ASP A C 1
ATOM 1573 O O . ASP A 1 205 ? 7.692 -10.993 -23.393 1.00 90.69 205 ASP A O 1
ATOM 1577 N N . GLN A 1 206 ? 6.165 -11.762 -21.934 1.00 90.19 206 GLN A N 1
ATOM 1578 C CA . GLN A 1 206 ? 7.094 -11.910 -20.816 1.00 90.19 206 GLN A CA 1
ATOM 1579 C C . GLN A 1 206 ? 7.083 -13.333 -20.262 1.00 90.19 206 GLN A C 1
ATOM 1581 O O . GLN A 1 206 ? 6.040 -13.990 -20.205 1.00 90.19 206 GLN A O 1
ATOM 1586 N N . TYR A 1 207 ? 8.242 -13.773 -19.779 1.00 91.25 207 TYR A N 1
ATOM 1587 C CA . TYR A 1 207 ? 8.405 -15.020 -19.043 1.00 91.25 207 TYR A CA 1
ATOM 1588 C C . TYR A 1 207 ? 9.293 -14.778 -17.824 1.00 91.25 207 TYR A C 1
ATOM 1590 O O . TYR A 1 207 ? 10.426 -14.317 -17.966 1.00 91.25 207 TYR A O 1
ATOM 1598 N N . TRP A 1 208 ? 8.792 -15.107 -16.633 1.00 93.50 208 TRP A N 1
ATOM 1599 C CA . TRP A 1 208 ? 9.497 -14.875 -15.371 1.00 93.50 208 TRP A CA 1
ATOM 1600 C C . TRP A 1 208 ? 9.510 -16.126 -14.503 1.00 93.50 208 TRP A C 1
ATOM 1602 O O . TRP A 1 208 ? 8.550 -16.902 -14.482 1.00 93.50 208 TRP A O 1
ATOM 1612 N N . GLN A 1 209 ? 10.586 -16.297 -13.731 1.00 94.38 209 GLN A N 1
ATOM 1613 C CA . GLN A 1 209 ? 10.666 -17.393 -12.765 1.00 94.38 209 GLN A CA 1
ATOM 1614 C C . GLN A 1 209 ? 9.656 -17.214 -11.635 1.00 94.38 209 GLN A C 1
ATOM 1616 O O . GLN A 1 209 ? 9.074 -18.189 -11.170 1.00 94.38 209 GLN A O 1
ATOM 1621 N N . SER A 1 210 ? 9.465 -15.978 -11.190 1.00 94.69 210 SER A N 1
ATOM 1622 C CA . SER A 1 210 ? 8.397 -15.622 -10.273 1.00 94.69 210 SER A CA 1
ATOM 1623 C C . SER A 1 210 ? 7.984 -14.177 -10.479 1.00 94.69 210 SER A C 1
ATOM 1625 O O . SER A 1 210 ? 8.782 -13.334 -10.903 1.00 94.69 210 SER A O 1
ATOM 1627 N N . TRP A 1 211 ? 6.720 -13.925 -10.172 1.00 94.62 211 TRP A N 1
ATOM 1628 C CA . TRP A 1 211 ? 6.064 -12.640 -10.287 1.00 94.62 211 TRP A CA 1
ATOM 1629 C C . TRP A 1 211 ? 5.204 -12.414 -9.053 1.00 94.62 211 TRP A C 1
ATOM 1631 O O . TRP A 1 211 ? 4.293 -13.199 -8.771 1.00 94.62 211 TRP A O 1
ATOM 1641 N N . THR A 1 212 ? 5.505 -11.345 -8.330 1.00 95.38 212 THR A N 1
ATOM 1642 C CA . THR A 1 212 ? 4.795 -10.972 -7.108 1.00 95.38 212 THR A CA 1
ATOM 1643 C C . THR A 1 212 ? 4.202 -9.591 -7.288 1.00 95.38 212 THR A C 1
ATOM 1645 O O . THR A 1 212 ? 4.910 -8.694 -7.733 1.00 95.38 212 THR A O 1
ATOM 1648 N N . ALA A 1 213 ? 2.941 -9.408 -6.902 1.00 95.06 213 ALA A N 1
ATOM 1649 C CA . ALA A 1 213 ? 2.355 -8.084 -6.731 1.00 95.06 213 ALA A CA 1
ATOM 1650 C C . ALA A 1 213 ? 1.842 -7.903 -5.314 1.00 95.06 213 ALA A C 1
ATOM 1652 O O . ALA A 1 213 ? 1.202 -8.791 -4.739 1.00 95.06 213 ALA A O 1
ATOM 1653 N N . GLU A 1 214 ? 2.089 -6.715 -4.788 1.00 95.31 214 GLU A N 1
ATOM 1654 C CA . GLU A 1 214 ? 1.681 -6.311 -3.458 1.00 95.31 214 GLU A CA 1
ATOM 1655 C C . GLU A 1 214 ? 1.146 -4.877 -3.467 1.00 95.31 214 GLU A C 1
ATOM 1657 O O . GLU A 1 214 ? 1.417 -4.078 -4.365 1.00 95.31 214 GLU A O 1
ATOM 1662 N N . GLN A 1 215 ? 0.359 -4.560 -2.446 1.00 95.06 215 GLN A N 1
ATOM 1663 C CA . GLN A 1 215 ? -0.016 -3.189 -2.129 1.00 95.06 215 GLN A CA 1
ATOM 1664 C C . GLN A 1 215 ? 0.533 -2.824 -0.762 1.00 95.06 215 GLN A C 1
ATOM 1666 O O . GLN A 1 215 ? 0.248 -3.499 0.231 1.00 95.06 215 GLN A O 1
ATOM 1671 N N . ALA A 1 216 ? 1.299 -1.742 -0.730 1.00 93.44 216 ALA A N 1
ATOM 1672 C CA . ALA A 1 216 ? 1.937 -1.223 0.460 1.00 93.44 216 ALA A CA 1
ATOM 1673 C C . ALA A 1 216 ? 1.168 -0.009 0.995 1.00 93.44 216 ALA A C 1
ATOM 1675 O O . ALA A 1 216 ? 0.805 0.897 0.241 1.00 93.44 216 ALA A O 1
ATOM 1676 N N . PHE A 1 217 ? 0.921 0.001 2.302 1.00 94.50 217 PHE A N 1
ATOM 1677 C CA . PHE A 1 217 ? 0.326 1.104 3.046 1.00 94.50 217 PHE A CA 1
ATOM 1678 C C . PHE A 1 217 ? 1.317 1.534 4.129 1.00 94.50 217 PHE A C 1
ATOM 1680 O O . PHE A 1 217 ? 1.494 0.838 5.131 1.00 94.50 217 PHE A O 1
ATOM 1687 N N . TYR A 1 218 ? 2.001 2.651 3.891 1.00 94.44 218 TYR A N 1
ATOM 1688 C CA . TYR A 1 218 ? 3.034 3.176 4.776 1.00 94.44 218 TYR A CA 1
ATOM 1689 C C . TYR A 1 218 ? 2.417 4.145 5.781 1.00 94.44 218 TYR A C 1
ATOM 1691 O O . TYR A 1 218 ? 1.797 5.144 5.422 1.00 94.44 218 TYR A O 1
ATOM 1699 N N . ILE A 1 219 ? 2.586 3.846 7.060 1.00 95.75 219 ILE A N 1
ATOM 1700 C CA . ILE A 1 219 ? 1.966 4.559 8.171 1.00 95.75 219 ILE A CA 1
ATOM 1701 C C . ILE A 1 219 ? 3.030 5.406 8.866 1.00 95.75 219 ILE A C 1
ATOM 1703 O O . ILE A 1 219 ? 4.127 4.926 9.163 1.00 95.75 219 ILE A O 1
ATOM 1707 N N . ASP A 1 220 ? 2.689 6.658 9.166 1.00 94.00 220 ASP A N 1
ATOM 1708 C CA . ASP A 1 220 ? 3.546 7.552 9.942 1.00 94.00 220 ASP A CA 1
ATOM 1709 C C . ASP A 1 220 ? 3.687 7.007 11.371 1.00 94.00 220 ASP A C 1
ATOM 1711 O O . ASP A 1 220 ? 2.709 6.865 12.115 1.00 94.00 220 ASP A O 1
ATOM 1715 N N . LYS A 1 221 ? 4.921 6.672 11.764 1.00 93.62 221 LYS A N 1
ATOM 1716 C CA . LYS A 1 221 ? 5.200 6.046 13.061 1.00 93.62 221 LYS A CA 1
ATOM 1717 C C . LYS A 1 221 ? 4.918 6.990 14.232 1.00 93.62 221 LYS A C 1
ATOM 1719 O O . LYS A 1 221 ? 4.498 6.529 15.297 1.00 93.62 221 LYS A O 1
ATOM 1724 N N . GLN A 1 222 ? 5.116 8.297 14.058 1.00 93.94 222 GLN A N 1
ATOM 1725 C CA . GLN A 1 222 ? 4.777 9.292 15.072 1.00 93.94 222 GLN A CA 1
ATOM 1726 C C . GLN A 1 222 ? 3.266 9.332 15.287 1.00 93.94 222 GLN A C 1
ATOM 1728 O O . GLN A 1 222 ? 2.821 9.267 16.434 1.00 93.94 222 GLN A O 1
ATOM 1733 N N . ILE A 1 223 ? 2.483 9.361 14.209 1.00 95.88 223 ILE A N 1
ATOM 1734 C CA . ILE A 1 223 ? 1.018 9.340 14.284 1.00 95.88 223 ILE A CA 1
ATOM 1735 C C . ILE A 1 223 ? 0.513 8.014 14.859 1.00 95.88 223 ILE A C 1
ATOM 1737 O O . ILE A 1 223 ? -0.374 8.009 15.714 1.00 95.88 223 ILE A O 1
ATOM 1741 N N . ALA A 1 224 ? 1.117 6.889 14.471 1.00 96.75 224 ALA A N 1
ATOM 1742 C CA . ALA A 1 224 ? 0.811 5.588 15.053 1.00 96.75 224 ALA A CA 1
ATOM 1743 C C . ALA A 1 224 ? 1.059 5.564 16.568 1.00 96.75 224 ALA A C 1
ATOM 1745 O O . ALA A 1 224 ? 0.228 5.063 17.318 1.00 96.75 224 ALA A O 1
ATOM 1746 N N . SER A 1 225 ? 2.162 6.145 17.040 1.00 96.44 225 SER A N 1
ATOM 1747 C CA . SER A 1 225 ? 2.457 6.239 18.470 1.00 96.44 225 SER A CA 1
ATOM 1748 C C . SER A 1 225 ? 1.509 7.188 19.210 1.00 96.44 225 SER A C 1
ATOM 1750 O O . SER A 1 225 ? 0.991 6.820 20.263 1.00 96.44 225 SER A O 1
ATOM 1752 N N . GLN A 1 226 ? 1.241 8.379 18.665 1.00 96.31 226 GLN A N 1
ATOM 1753 C CA . GLN A 1 226 ? 0.344 9.371 19.274 1.00 96.31 226 GLN A CA 1
ATOM 1754 C C . GLN A 1 226 ? -1.101 8.868 19.368 1.00 96.31 226 GLN A C 1
ATOM 1756 O O . GLN A 1 226 ? -1.768 9.094 20.374 1.00 96.31 226 GLN A O 1
ATOM 1761 N N . GLY A 1 227 ? -1.568 8.154 18.342 1.00 96.50 227 GLY A N 1
ATOM 1762 C CA . GLY A 1 227 ? -2.887 7.525 18.306 1.00 96.50 227 GLY A CA 1
ATOM 1763 C C . GLY A 1 227 ? -2.947 6.146 18.968 1.00 96.50 227 GLY A C 1
ATOM 1764 O O . GLY A 1 227 ? -3.974 5.483 18.847 1.00 96.50 227 GLY A O 1
ATOM 1765 N N . ASN A 1 228 ? -1.874 5.680 19.623 1.00 97.00 228 ASN A N 1
ATOM 1766 C CA . ASN A 1 228 ? -1.765 4.335 20.203 1.00 97.00 228 ASN A CA 1
ATOM 1767 C C . ASN A 1 228 ? -2.273 3.232 19.249 1.00 97.00 228 ASN A C 1
ATOM 1769 O O . ASN A 1 228 ? -3.203 2.476 19.557 1.00 97.00 228 ASN A O 1
ATOM 1773 N N . MET A 1 229 ? -1.686 3.190 18.053 1.00 98.06 229 MET A N 1
ATOM 1774 C CA . MET A 1 229 ? -2.082 2.270 17.000 1.00 98.06 229 MET A CA 1
ATOM 1775 C C . MET A 1 229 ? -1.918 0.814 17.439 1.00 98.06 229 MET A C 1
ATOM 1777 O O . MET A 1 229 ? -0.845 0.394 17.876 1.00 98.06 229 MET A O 1
ATOM 1781 N N . ARG A 1 230 ? -2.976 0.027 17.264 1.00 98.12 230 ARG A N 1
ATOM 1782 C CA . ARG A 1 230 ? -3.005 -1.411 17.540 1.00 98.12 230 ARG A CA 1
ATOM 1783 C C . ARG A 1 230 ? -3.327 -2.167 16.263 1.00 98.12 230 ARG A C 1
ATOM 1785 O O . ARG A 1 230 ? -4.216 -1.761 15.521 1.00 98.12 230 ARG A O 1
ATOM 1792 N N . VAL A 1 231 ? -2.627 -3.266 16.024 1.00 98.44 231 VAL A N 1
ATOM 1793 C CA . VAL A 1 231 ? -2.868 -4.164 14.896 1.00 98.44 231 VAL A CA 1
ATOM 1794 C C . VAL A 1 231 ? -3.380 -5.495 15.417 1.00 98.44 231 VAL A C 1
ATOM 1796 O O . VAL A 1 231 ? -2.840 -6.049 16.376 1.00 98.44 231 VAL A O 1
ATOM 1799 N N . TYR A 1 232 ? -4.424 -5.991 14.766 1.00 98.56 232 TYR A N 1
ATOM 1800 C CA . TYR A 1 232 ? -5.031 -7.285 15.025 1.00 98.56 232 TYR A CA 1
ATOM 1801 C C . TYR A 1 232 ? -5.019 -8.102 13.738 1.00 98.56 232 TYR A C 1
ATOM 1803 O O . TYR A 1 232 ? -5.422 -7.613 12.682 1.00 98.56 232 TYR A O 1
ATOM 1811 N N . LEU A 1 233 ? -4.558 -9.342 13.822 1.00 98.25 233 LEU A N 1
ATOM 1812 C CA . LEU A 1 233 ? -4.388 -10.247 12.695 1.00 98.25 233 LEU A CA 1
ATOM 1813 C C . LEU A 1 233 ? -5.308 -11.450 12.873 1.00 98.25 233 LEU A C 1
ATOM 1815 O O . LEU A 1 233 ? -5.327 -12.072 13.937 1.00 98.25 233 LEU A O 1
ATOM 1819 N N . ARG A 1 234 ? -6.069 -11.793 11.831 1.00 97.69 234 ARG A N 1
ATOM 1820 C CA . ARG A 1 234 ? -6.943 -12.967 11.828 1.00 97.69 234 ARG A CA 1
ATOM 1821 C C . ARG A 1 234 ? -6.436 -13.987 10.826 1.00 97.69 234 ARG A C 1
ATOM 1823 O O . ARG A 1 234 ? -6.436 -13.710 9.627 1.00 97.69 234 ARG A O 1
ATOM 1830 N N . GLY A 1 235 ? -6.103 -15.183 11.304 1.00 96.94 235 GLY A N 1
ATOM 1831 C CA . GLY A 1 235 ? -5.703 -16.301 10.452 1.00 96.94 235 GLY A CA 1
ATOM 1832 C C . GLY A 1 235 ? -6.768 -16.679 9.426 1.00 96.94 235 GLY A C 1
ATOM 1833 O O . GLY A 1 235 ? -7.973 -16.496 9.652 1.00 96.94 235 GLY A O 1
ATOM 1834 N N . TYR A 1 236 ? -6.332 -17.184 8.274 1.00 95.88 236 TYR A N 1
ATOM 1835 C CA . TYR A 1 236 ? -7.233 -17.648 7.223 1.00 95.88 236 TYR A CA 1
ATOM 1836 C C . TYR A 1 236 ? -8.207 -18.710 7.749 1.00 95.88 236 TYR A C 1
ATOM 1838 O O . TYR A 1 236 ? -7.818 -19.618 8.475 1.00 95.88 236 TYR A O 1
ATOM 1846 N N . GLY A 1 237 ? -9.492 -18.586 7.413 1.00 92.81 237 GLY A N 1
ATOM 1847 C CA . GLY A 1 237 ? -10.515 -19.506 7.915 1.00 92.81 237 GLY A CA 1
ATOM 1848 C C . GLY A 1 237 ? -10.776 -19.372 9.418 1.00 92.81 237 GLY A C 1
ATOM 1849 O O . GLY A 1 237 ? -11.289 -20.305 10.028 1.00 92.81 237 GLY A O 1
ATOM 1850 N N . ASN A 1 238 ? -10.450 -18.218 10.017 1.00 90.25 238 ASN A N 1
ATOM 1851 C CA . ASN A 1 238 ? -10.680 -17.914 11.433 1.00 90.25 238 ASN A CA 1
ATOM 1852 C C . ASN A 1 238 ? -9.913 -18.817 12.421 1.00 90.25 238 ASN A C 1
ATOM 1854 O O . ASN A 1 238 ? -10.323 -18.950 13.575 1.00 90.25 238 ASN A O 1
ATOM 1858 N N . THR A 1 239 ? -8.798 -19.411 11.991 1.00 95.31 239 THR A N 1
ATOM 1859 C CA . THR A 1 239 ? -8.036 -20.412 12.760 1.00 95.31 239 THR A CA 1
ATOM 1860 C C . THR A 1 239 ? -7.340 -19.861 14.000 1.00 95.31 239 THR A C 1
ATOM 1862 O O . THR A 1 239 ? -7.133 -20.595 14.961 1.00 95.31 239 THR A O 1
ATOM 1865 N N . TRP A 1 240 ? -6.973 -18.581 13.993 1.00 96.19 240 TRP A N 1
ATOM 1866 C CA . TRP A 1 240 ? -6.302 -17.910 15.104 1.00 96.19 240 TRP A CA 1
ATOM 1867 C C . TRP A 1 240 ? -6.601 -16.407 15.079 1.00 96.19 240 TRP A C 1
ATOM 1869 O O . TRP A 1 240 ? -7.085 -15.868 14.080 1.00 96.19 240 TRP A O 1
ATOM 1879 N N . LEU A 1 241 ? -6.377 -15.738 16.206 1.00 96.44 241 LEU A N 1
ATOM 1880 C CA . LEU A 1 241 ? -6.435 -14.284 16.354 1.00 96.44 241 LEU A CA 1
ATOM 1881 C C . LEU A 1 241 ? -5.188 -13.851 17.116 1.00 96.44 241 LEU A C 1
ATOM 1883 O O . LEU A 1 241 ? -4.826 -14.486 18.104 1.00 96.44 241 LEU A O 1
ATOM 1887 N N . GLU A 1 242 ? -4.559 -12.777 16.665 1.00 96.75 242 GLU A N 1
ATOM 1888 C CA . GLU A 1 242 ? -3.388 -12.207 17.314 1.00 96.75 242 GLU A CA 1
ATOM 1889 C C . GLU A 1 242 ? -3.518 -10.688 17.416 1.00 96.75 242 GLU A C 1
ATOM 1891 O O . GLU A 1 242 ? -3.984 -10.035 16.485 1.00 96.75 242 GLU A O 1
ATOM 1896 N N . GLY A 1 243 ? -3.128 -10.129 18.558 1.00 95.94 243 GLY A N 1
ATOM 1897 C CA . GLY A 1 243 ? -3.239 -8.709 18.870 1.00 95.94 243 GLY A CA 1
ATOM 1898 C C . GLY A 1 243 ? -3.558 -8.475 20.352 1.00 95.94 243 GLY A C 1
ATOM 1899 O O . GLY A 1 243 ? -3.861 -9.429 21.068 1.00 95.94 243 GLY A O 1
ATOM 1900 N N . PRO A 1 244 ? -3.493 -7.223 20.834 1.00 97.19 244 PRO A N 1
ATOM 1901 C CA . PRO A 1 244 ? -3.049 -6.035 20.107 1.00 97.19 244 PRO A CA 1
ATOM 1902 C C . PRO A 1 244 ? -1.527 -6.013 19.895 1.00 97.19 244 PRO A C 1
ATOM 1904 O O . PRO A 1 244 ? -0.754 -6.065 20.849 1.00 97.19 244 PRO A O 1
ATOM 1907 N N . ILE A 1 245 ? -1.090 -5.864 18.645 1.00 97.50 245 ILE A N 1
ATOM 1908 C CA . ILE A 1 245 ? 0.309 -5.581 18.298 1.00 97.50 245 ILE A CA 1
ATOM 1909 C C . ILE A 1 245 ? 0.476 -4.060 18.230 1.00 97.50 245 ILE A C 1
ATOM 1911 O O . ILE A 1 245 ? -0.325 -3.385 17.590 1.00 97.50 245 ILE A O 1
ATOM 1915 N N . GLN A 1 246 ? 1.514 -3.507 18.857 1.00 96.50 246 GLN A N 1
ATOM 1916 C CA . GLN A 1 246 ? 1.846 -2.076 18.795 1.00 96.50 246 GLN A CA 1
ATOM 1917 C C . GLN A 1 246 ? 3.111 -1.870 17.951 1.00 96.50 246 GLN A C 1
ATOM 1919 O O . GLN A 1 246 ? 4.211 -1.781 18.502 1.00 96.50 246 GLN A O 1
ATOM 1924 N N . PRO A 1 247 ? 3.001 -1.802 16.613 1.00 93.94 247 PRO A N 1
ATOM 1925 C CA . PRO A 1 247 ? 4.168 -1.875 15.736 1.00 93.94 247 PRO A CA 1
ATOM 1926 C C . PRO A 1 247 ? 5.009 -0.591 15.695 1.00 93.94 247 PRO A C 1
ATOM 1928 O O . PRO A 1 247 ? 6.026 -0.557 15.014 1.00 93.94 247 PRO A O 1
ATOM 1931 N N . PHE A 1 248 ? 4.627 0.459 16.432 1.00 92.75 248 PHE A N 1
ATOM 1932 C CA . PHE A 1 248 ? 5.504 1.610 16.680 1.00 92.75 248 PHE A CA 1
ATOM 1933 C C . PHE A 1 248 ? 6.594 1.314 17.730 1.00 92.75 248 PHE A C 1
ATOM 1935 O O . PHE A 1 248 ? 7.577 2.052 17.806 1.00 92.75 248 PHE A O 1
ATOM 1942 N N . ASN A 1 249 ? 6.449 0.231 18.502 1.00 90.25 249 ASN A N 1
ATOM 1943 C CA . ASN A 1 249 ? 7.459 -0.309 19.413 1.00 90.25 249 ASN A CA 1
ATOM 1944 C C . ASN A 1 249 ? 8.133 -1.548 18.806 1.00 90.25 249 ASN A C 1
ATOM 1946 O O . ASN A 1 249 ? 7.779 -1.989 17.720 1.00 90.25 249 ASN A O 1
ATOM 1950 N N . SER A 1 250 ? 9.099 -2.145 19.512 1.00 89.69 250 SER A N 1
ATOM 1951 C CA . SER A 1 250 ? 9.545 -3.503 19.169 1.00 89.69 250 SER A CA 1
ATOM 1952 C C . SER A 1 250 ? 8.418 -4.504 19.452 1.00 89.69 250 SER A C 1
ATOM 1954 O O . SER A 1 250 ? 7.790 -4.430 20.506 1.00 89.69 250 SER A O 1
ATOM 1956 N N . TYR A 1 251 ? 8.167 -5.431 18.530 1.00 93.12 251 TYR A N 1
ATOM 1957 C CA . TYR A 1 251 ? 7.100 -6.428 18.626 1.00 93.12 251 TYR A CA 1
ATOM 1958 C C . TYR A 1 251 ? 7.553 -7.801 18.121 1.00 93.12 251 TYR A C 1
ATOM 1960 O O . TYR A 1 251 ? 8.563 -7.945 17.431 1.00 93.12 251 TYR A O 1
ATOM 1968 N N . ASN A 1 252 ? 6.771 -8.818 18.462 1.00 93.69 252 ASN A N 1
ATOM 1969 C CA . ASN A 1 252 ? 6.880 -10.151 17.896 1.00 93.69 252 ASN A CA 1
ATOM 1970 C C . ASN A 1 252 ? 5.519 -10.572 17.353 1.00 93.69 252 ASN A C 1
ATOM 1972 O O . ASN A 1 252 ? 4.503 -10.197 17.936 1.00 93.69 252 ASN A O 1
ATOM 1976 N N . ILE A 1 253 ? 5.525 -11.339 16.265 1.00 95.12 253 ILE A N 1
ATOM 1977 C CA . ILE A 1 253 ? 4.327 -11.984 15.732 1.00 95.12 253 ILE A CA 1
ATOM 1978 C C . ILE A 1 253 ? 4.500 -13.492 15.903 1.00 95.12 253 ILE A C 1
ATOM 1980 O O . ILE A 1 253 ? 5.469 -14.061 15.405 1.00 95.12 253 ILE A O 1
ATOM 1984 N N . VAL A 1 254 ? 3.594 -14.128 16.644 1.00 95.38 254 VAL A N 1
ATOM 1985 C CA . VAL A 1 254 ? 3.610 -15.573 16.908 1.00 95.38 254 VAL A CA 1
ATOM 1986 C C . VAL A 1 254 ? 3.295 -16.346 15.631 1.00 95.38 254 VAL A C 1
ATOM 1988 O O . VAL A 1 254 ? 3.993 -17.307 15.319 1.00 95.38 254 VAL A O 1
ATOM 1991 N N . HIS A 1 255 ? 2.289 -15.908 14.870 1.00 95.19 255 HIS A N 1
ATOM 1992 C CA . HIS A 1 255 ? 1.887 -16.531 13.602 1.00 95.19 255 HIS A CA 1
ATOM 1993 C C . HIS A 1 255 ? 2.559 -15.860 12.394 1.00 95.19 255 HIS A C 1
ATOM 1995 O O . HIS A 1 255 ? 1.903 -15.358 11.474 1.00 95.19 255 HIS A O 1
ATOM 2001 N N . ALA A 1 256 ? 3.891 -15.802 12.429 1.00 94.25 256 ALA A N 1
ATOM 2002 C CA . ALA A 1 256 ? 4.716 -15.338 11.323 1.00 94.25 256 ALA A CA 1
ATOM 2003 C C . ALA A 1 256 ? 5.499 -16.499 10.704 1.00 94.25 256 ALA A C 1
ATOM 2005 O O . ALA A 1 256 ? 6.162 -17.258 11.411 1.00 94.25 256 ALA A O 1
ATOM 2006 N N . SER A 1 257 ? 5.492 -16.585 9.373 1.00 93.31 257 SER A N 1
ATOM 2007 C CA . SER A 1 257 ? 6.278 -17.573 8.628 1.00 93.31 257 SER A CA 1
ATOM 2008 C C . SER A 1 257 ? 7.778 -17.286 8.705 1.00 93.31 257 SER A C 1
ATOM 2010 O O . SER A 1 257 ? 8.611 -18.182 8.583 1.00 93.31 257 SER A O 1
ATOM 2012 N N . SER A 1 258 ? 8.131 -16.013 8.873 1.00 93.38 258 SER A N 1
ATOM 2013 C CA . SER A 1 258 ? 9.501 -15.547 9.053 1.00 93.38 258 SER A CA 1
ATOM 2014 C C . SER A 1 258 ? 9.493 -14.138 9.616 1.00 93.38 258 SER A C 1
ATOM 2016 O O . SER A 1 258 ? 8.640 -13.328 9.258 1.00 93.38 258 SER A O 1
ATOM 2018 N N . GLY A 1 259 ? 10.482 -13.803 10.429 1.00 91.00 259 GLY A N 1
ATOM 2019 C CA . GLY A 1 259 ? 10.673 -12.430 10.853 1.00 91.00 259 GLY A CA 1
ATOM 2020 C C . GLY A 1 259 ? 11.643 -12.303 12.004 1.00 91.00 259 GLY A C 1
ATOM 2021 O O . GLY A 1 259 ? 12.075 -13.289 12.601 1.00 91.00 259 GLY A O 1
ATOM 2022 N N . SER A 1 260 ? 11.999 -11.065 12.300 1.00 89.75 260 SER A N 1
ATOM 2023 C CA . SER A 1 260 ? 12.806 -10.740 13.462 1.00 89.75 260 SER A CA 1
ATOM 2024 C C . SER A 1 260 ? 12.565 -9.308 13.899 1.00 89.75 260 SER A C 1
ATOM 2026 O O . SER A 1 260 ? 12.302 -8.418 13.088 1.00 89.75 260 SER A O 1
ATOM 2028 N N . CYS A 1 261 ? 12.735 -9.081 15.193 1.00 89.00 261 CYS A N 1
ATOM 2029 C CA . CYS A 1 261 ? 12.745 -7.759 15.785 1.00 89.00 261 CYS A CA 1
ATOM 2030 C C . CYS A 1 261 ? 13.909 -7.695 16.758 1.00 89.00 261 CYS A C 1
ATOM 2032 O O . CYS A 1 261 ? 13.846 -8.231 17.863 1.00 89.00 261 CYS A O 1
ATOM 2034 N N . ASN A 1 262 ? 15.008 -7.090 16.321 1.00 71.06 262 ASN A N 1
ATOM 2035 C CA . ASN A 1 262 ? 16.182 -6.911 17.158 1.00 71.06 262 ASN A CA 1
ATOM 2036 C C . ASN A 1 262 ? 16.298 -5.436 17.564 1.00 71.06 262 ASN A C 1
ATOM 2038 O O . ASN A 1 262 ? 16.179 -4.528 16.736 1.00 71.06 262 ASN A O 1
ATOM 2042 N N . SER A 1 263 ? 16.577 -5.178 18.843 1.00 60.47 263 SER A N 1
ATOM 2043 C CA . SER A 1 263 ? 16.845 -3.829 19.353 1.00 60.47 263 SER A CA 1
ATOM 2044 C C . SER A 1 263 ? 17.982 -3.137 18.593 1.00 60.47 263 SER A C 1
ATOM 2046 O O . SER A 1 263 ? 17.901 -1.931 18.369 1.00 60.47 263 SER A O 1
ATOM 2048 N N . ASN A 1 264 ? 18.970 -3.909 18.126 1.00 60.72 264 ASN A N 1
ATOM 2049 C CA . ASN A 1 264 ? 20.151 -3.440 17.396 1.00 60.72 264 ASN A CA 1
ATOM 2050 C C . ASN A 1 264 ? 19.929 -3.306 15.878 1.00 60.72 264 ASN A C 1
ATOM 2052 O O . ASN A 1 264 ? 20.798 -2.794 15.179 1.00 60.72 264 ASN A O 1
ATOM 2056 N N . GLN A 1 265 ? 18.793 -3.778 15.352 1.00 64.31 265 GLN A N 1
ATOM 2057 C CA . GLN A 1 265 ? 18.421 -3.594 13.949 1.00 64.31 265 GLN A CA 1
ATOM 2058 C C . GLN A 1 265 ? 17.688 -2.261 13.750 1.00 64.31 265 GLN A C 1
ATOM 2060 O O . GLN A 1 265 ? 17.027 -1.745 14.660 1.00 64.31 265 GLN A O 1
ATOM 2065 N N . LEU A 1 266 ? 17.753 -1.744 12.518 1.00 74.75 266 LEU A N 1
ATOM 2066 C CA . LEU A 1 266 ? 17.044 -0.543 12.053 1.00 74.75 266 LEU A CA 1
ATOM 2067 C C . LEU A 1 266 ? 15.513 -0.704 12.035 1.00 74.75 266 LEU A C 1
ATOM 2069 O O . LEU A 1 266 ? 14.812 0.192 11.576 1.00 74.75 266 LEU A O 1
ATOM 2073 N N . GLY A 1 267 ? 14.976 -1.819 12.533 1.00 87.25 267 GLY A N 1
ATOM 2074 C CA . GLY A 1 267 ? 13.563 -2.118 12.428 1.00 87.25 267 GLY A CA 1
ATOM 2075 C C . GLY A 1 267 ? 13.147 -3.472 12.983 1.00 87.25 267 GLY A C 1
ATOM 2076 O O . GLY A 1 267 ? 13.947 -4.187 13.585 1.00 87.25 267 GLY A O 1
ATOM 2077 N N . CYS A 1 268 ? 11.877 -3.791 12.761 1.00 91.75 268 CYS A N 1
ATOM 2078 C CA . CYS A 1 268 ? 11.289 -5.115 12.945 1.00 91.75 268 CYS A CA 1
ATOM 2079 C C . CYS A 1 268 ? 10.599 -5.495 11.638 1.00 91.75 268 CYS A C 1
ATOM 2081 O O . CYS A 1 268 ? 10.032 -4.624 10.988 1.00 91.75 268 CYS A O 1
ATOM 2083 N N . SER A 1 269 ? 10.682 -6.753 11.226 1.00 93.12 269 SER A N 1
ATOM 2084 C CA . SER A 1 269 ? 10.112 -7.213 9.959 1.00 93.12 269 SER A CA 1
ATOM 2085 C C . SER A 1 269 ? 9.558 -8.611 10.146 1.00 93.12 269 SER A C 1
ATOM 2087 O O . SER A 1 269 ? 10.300 -9.508 10.549 1.00 93.12 269 SER A O 1
ATOM 2089 N N . TYR A 1 270 ? 8.262 -8.780 9.896 1.00 95.69 270 TYR A N 1
ATOM 2090 C CA . TYR A 1 270 ? 7.585 -10.069 9.973 1.00 95.69 270 TYR A CA 1
ATOM 2091 C C . TYR A 1 270 ? 6.703 -10.285 8.754 1.00 95.69 270 TYR A C 1
ATOM 2093 O O . TYR A 1 270 ? 5.815 -9.483 8.468 1.00 95.69 270 TYR A O 1
ATOM 2101 N N . GLN A 1 271 ? 6.905 -11.423 8.102 1.00 96.56 271 GLN A N 1
ATOM 2102 C CA . GLN A 1 271 ? 5.963 -11.992 7.157 1.00 96.56 271 GLN A CA 1
ATOM 2103 C C . GLN A 1 271 ? 4.971 -12.857 7.934 1.00 96.56 271 GLN A C 1
ATOM 2105 O O . GLN A 1 271 ? 5.354 -13.811 8.610 1.00 96.56 271 GLN A O 1
ATOM 2110 N N . THR A 1 272 ? 3.697 -12.508 7.848 1.00 96.31 272 THR A N 1
ATOM 2111 C CA . THR A 1 272 ? 2.596 -13.240 8.484 1.00 96.31 272 THR A CA 1
ATOM 2112 C C . THR A 1 272 ? 2.311 -14.565 7.775 1.00 96.31 272 THR A C 1
ATOM 2114 O O . THR A 1 272 ? 2.600 -14.719 6.587 1.00 96.31 272 THR A O 1
ATOM 2117 N N . ASP A 1 273 ? 1.706 -15.515 8.489 1.00 94.62 273 ASP A N 1
ATOM 2118 C CA . ASP A 1 273 ? 0.987 -16.622 7.851 1.00 94.62 273 ASP A CA 1
ATOM 2119 C C . ASP A 1 273 ? -0.251 -16.110 7.089 1.00 94.62 273 ASP A C 1
ATOM 2121 O O . ASP A 1 273 ? -0.644 -14.950 7.208 1.00 94.62 273 ASP A O 1
ATOM 2125 N N . ASN A 1 274 ? -0.913 -16.982 6.319 1.00 95.62 274 ASN A N 1
ATOM 2126 C CA . ASN A 1 274 ? -2.127 -16.610 5.589 1.00 95.62 274 ASN A CA 1
ATOM 2127 C C . ASN A 1 274 ? -3.220 -16.049 6.521 1.00 95.62 274 ASN A C 1
ATOM 2129 O O . ASN A 1 274 ? -3.645 -16.688 7.487 1.00 95.62 274 ASN A O 1
ATOM 2133 N N . LEU A 1 275 ? -3.731 -14.880 6.153 1.00 97.06 275 LEU A N 1
ATOM 2134 C CA . LEU A 1 275 ? -4.727 -14.077 6.844 1.00 97.06 275 LEU A CA 1
ATOM 2135 C C . LEU A 1 275 ? -6.087 -14.146 6.143 1.00 97.06 275 LEU A C 1
ATOM 2137 O O . LEU A 1 275 ? -6.181 -14.227 4.916 1.00 97.06 275 LEU A O 1
ATOM 2141 N N . SER A 1 276 ? -7.152 -14.046 6.940 1.00 96.62 276 SER A N 1
ATOM 2142 C CA . SER A 1 276 ? -8.487 -13.653 6.469 1.00 96.62 276 SER A CA 1
ATOM 2143 C C . SER A 1 276 ? -8.585 -12.130 6.340 1.00 96.62 276 SER A C 1
ATOM 2145 O O . SER A 1 276 ? -9.153 -11.620 5.375 1.00 96.62 276 SER A O 1
ATOM 2147 N N . TYR A 1 277 ? -8.056 -11.411 7.336 1.00 97.94 277 TYR A N 1
ATOM 2148 C CA . TYR A 1 277 ? -8.029 -9.952 7.400 1.00 97.94 277 TYR A CA 1
ATOM 2149 C C . TYR A 1 277 ? -7.010 -9.460 8.441 1.00 97.94 277 TYR A C 1
ATOM 2151 O O . TYR A 1 277 ? -6.584 -10.211 9.323 1.00 97.94 277 TYR A O 1
ATOM 2159 N N . ALA A 1 278 ? -6.685 -8.172 8.369 1.00 98.31 278 ALA A N 1
ATOM 2160 C CA . ALA A 1 278 ? -6.012 -7.421 9.428 1.00 98.31 278 ALA A CA 1
ATOM 2161 C C . ALA A 1 278 ? -6.859 -6.202 9.819 1.00 98.31 278 ALA A C 1
ATOM 2163 O O . ALA A 1 278 ? -7.578 -5.669 8.978 1.00 98.31 278 ALA A O 1
ATOM 2164 N N . VAL A 1 279 ? -6.789 -5.752 11.072 1.00 98.69 279 VAL A N 1
ATOM 2165 C CA . VAL A 1 279 ? -7.448 -4.522 11.538 1.00 98.69 279 VAL A CA 1
ATOM 2166 C C . VAL A 1 279 ? -6.431 -3.631 12.230 1.00 98.69 279 VAL A C 1
ATOM 2168 O O . VAL A 1 279 ? -5.813 -4.033 13.213 1.00 98.69 279 VAL A O 1
ATOM 2171 N N . PHE A 1 280 ? -6.291 -2.409 11.733 1.00 98.69 280 PHE A N 1
ATOM 2172 C CA . PHE A 1 280 ? -5.480 -1.350 12.325 1.00 98.69 280 PHE A CA 1
ATOM 2173 C C . PHE A 1 280 ? -6.402 -0.403 13.077 1.00 98.69 280 PHE A C 1
ATOM 2175 O O . PHE A 1 280 ? -7.383 0.048 12.501 1.00 98.69 280 PHE A O 1
ATOM 2182 N N . VAL A 1 281 ? -6.119 -0.096 14.338 1.00 98.56 281 VAL A N 1
ATOM 2183 C CA . VAL A 1 281 ? -6.980 0.734 15.190 1.00 98.56 281 VAL A CA 1
ATOM 2184 C C . VAL A 1 281 ? -6.182 1.883 15.776 1.00 98.56 281 VAL A C 1
ATOM 2186 O O . VAL A 1 281 ? -5.201 1.639 16.471 1.00 98.56 281 VAL A O 1
ATOM 2189 N N . TRP A 1 282 ? -6.653 3.113 15.584 1.00 98.19 282 TRP A N 1
ATOM 2190 C CA . TRP A 1 282 ? -6.123 4.319 16.222 1.00 98.19 282 TRP A CA 1
ATOM 2191 C C . TRP A 1 282 ? -7.162 4.925 17.156 1.00 98.19 282 TRP A C 1
ATOM 2193 O O . TRP A 1 282 ? -8.355 4.917 16.856 1.00 98.19 282 TRP A O 1
ATOM 2203 N N . ASN A 1 283 ? -6.708 5.523 18.252 1.00 97.81 283 ASN A N 1
ATOM 2204 C CA . ASN A 1 283 ? -7.514 6.458 19.017 1.00 97.81 283 ASN A CA 1
ATOM 2205 C C . ASN A 1 283 ? -7.408 7.855 18.388 1.00 97.81 283 ASN A C 1
ATOM 2207 O O . ASN A 1 283 ? -6.357 8.492 18.437 1.00 97.81 283 ASN A O 1
ATOM 2211 N N . ILE A 1 284 ? -8.500 8.328 17.792 1.00 96.81 284 ILE A N 1
ATOM 2212 C CA . ILE A 1 284 ? -8.604 9.641 17.156 1.00 96.81 284 ILE A CA 1
ATOM 2213 C C . ILE A 1 284 ? -9.545 10.503 17.992 1.00 96.81 284 ILE A C 1
ATOM 2215 O O . ILE A 1 284 ? -10.772 10.376 17.925 1.00 96.81 284 ILE A O 1
ATOM 2219 N N . LEU A 1 285 ? -8.955 11.388 18.800 1.00 94.62 285 LEU A N 1
ATOM 2220 C CA . LEU A 1 285 ? -9.684 12.337 19.649 1.00 94.62 285 LEU A CA 1
ATOM 2221 C C . LEU A 1 285 ? -10.707 11.627 20.556 1.00 94.62 285 LEU A C 1
ATOM 2223 O O . LEU A 1 285 ? -11.886 11.977 20.587 1.00 94.62 285 LEU A O 1
ATOM 2227 N N . GLY A 1 286 ? -10.261 10.574 21.250 1.00 94.69 286 GLY A N 1
ATOM 2228 C CA . GLY A 1 286 ? -11.081 9.810 22.192 1.00 94.69 286 GLY A CA 1
ATOM 2229 C C . GLY A 1 286 ? -11.984 8.745 21.561 1.00 94.69 286 GLY A C 1
ATOM 2230 O O . GLY A 1 286 ? -12.667 8.037 22.297 1.00 94.69 286 GLY A O 1
ATOM 2231 N N . LYS A 1 287 ? -11.982 8.588 20.231 1.00 97.12 287 LYS A N 1
ATOM 2232 C CA . LYS A 1 287 ? -12.738 7.545 19.520 1.00 97.12 287 LYS A CA 1
ATOM 2233 C C . LYS A 1 287 ? -11.790 6.554 18.853 1.00 97.12 287 LYS A C 1
ATOM 2235 O O . LYS A 1 287 ? -10.918 6.958 18.091 1.00 97.12 287 LYS A O 1
ATOM 2240 N N . ASP A 1 288 ? -12.004 5.264 19.084 1.00 98.12 288 ASP A N 1
ATOM 2241 C CA . ASP A 1 288 ? -11.288 4.215 18.360 1.00 98.12 288 ASP A CA 1
ATOM 2242 C C . ASP A 1 288 ? -11.855 4.075 16.939 1.00 98.12 288 ASP A C 1
ATOM 2244 O O . ASP A 1 288 ? -13.020 3.715 16.742 1.00 98.12 288 ASP A O 1
ATOM 2248 N N . ILE A 1 289 ? -11.013 4.382 15.953 1.00 98.56 289 ILE A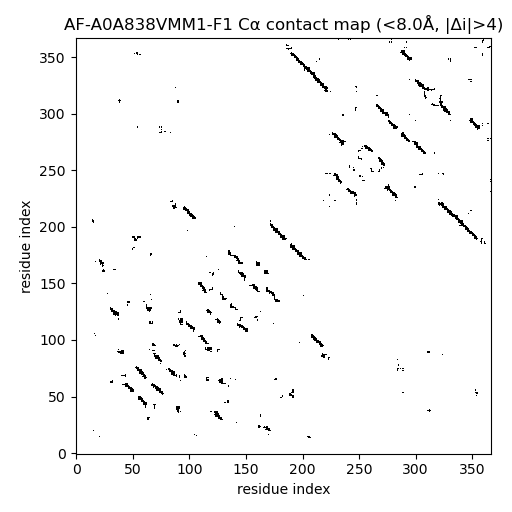 N 1
ATOM 2249 C CA . ILE A 1 289 ? -11.295 4.274 14.522 1.00 98.56 289 ILE A CA 1
ATOM 2250 C C . ILE A 1 289 ? -10.401 3.180 13.953 1.00 98.56 289 ILE A C 1
ATOM 2252 O O . ILE A 1 289 ? -9.182 3.205 14.134 1.00 98.56 289 ILE A O 1
ATOM 2256 N N . GLY A 1 290 ? -11.016 2.216 13.274 1.00 98.38 290 GLY A N 1
ATOM 2257 C CA . GLY A 1 290 ? -10.328 1.095 12.662 1.00 98.38 290 GLY A CA 1
ATOM 2258 C C . GLY A 1 290 ? -10.298 1.163 11.137 1.00 98.38 290 GLY A C 1
ATOM 2259 O O . GLY A 1 290 ? -11.216 1.699 10.515 1.00 98.38 290 GLY A O 1
ATOM 2260 N N . ILE A 1 291 ? -9.273 0.549 10.551 1.00 98.75 291 ILE A N 1
ATOM 2261 C CA . ILE A 1 291 ? -9.162 0.198 9.136 1.00 98.75 291 ILE A CA 1
ATOM 2262 C C . ILE A 1 291 ? -8.991 -1.321 9.056 1.00 98.75 291 ILE A C 1
ATOM 2264 O O . ILE A 1 291 ? -7.954 -1.851 9.453 1.00 98.75 291 ILE A O 1
ATOM 2268 N N . ALA A 1 292 ? -10.001 -2.028 8.556 1.00 98.50 292 ALA A N 1
ATOM 2269 C CA . ALA A 1 292 ? -9.903 -3.449 8.240 1.00 98.50 292 ALA A CA 1
ATOM 2270 C C . ALA A 1 292 ? -9.400 -3.633 6.804 1.00 98.50 292 ALA A C 1
ATOM 2272 O O . ALA A 1 292 ? -9.939 -3.003 5.902 1.00 98.50 292 ALA A O 1
ATOM 2273 N N . VAL A 1 293 ? -8.408 -4.498 6.590 1.00 98.25 293 VAL A N 1
ATOM 2274 C CA . VAL A 1 293 ? -7.800 -4.823 5.290 1.00 98.25 293 VAL A CA 1
ATOM 2275 C C . VAL A 1 293 ? -8.105 -6.278 4.946 1.00 98.25 293 VAL A C 1
ATOM 2277 O O . VAL A 1 293 ? -7.837 -7.167 5.758 1.00 98.25 293 VAL A O 1
ATOM 2280 N N . HIS A 1 294 ? -8.647 -6.543 3.755 1.00 96.12 294 HIS A N 1
ATOM 2281 C CA . HIS A 1 294 ? -8.950 -7.903 3.298 1.00 96.12 294 HIS A CA 1
ATOM 2282 C C . HIS A 1 294 ? -8.973 -8.029 1.763 1.00 96.12 294 HIS A C 1
ATOM 2284 O O . HIS A 1 294 ? -8.939 -7.037 1.032 1.00 96.12 294 HIS A O 1
ATOM 2290 N N . ARG A 1 295 ? -9.062 -9.272 1.267 1.00 93.81 295 ARG A N 1
ATOM 2291 C CA . ARG A 1 295 ? -9.050 -9.604 -0.172 1.00 93.81 295 ARG A CA 1
ATOM 2292 C C . ARG A 1 295 ? -10.277 -10.385 -0.647 1.00 93.81 295 ARG A C 1
ATOM 2294 O O . ARG A 1 295 ? -10.164 -11.412 -1.315 1.00 93.81 295 ARG A O 1
ATOM 2301 N N . GLY A 1 296 ? -11.468 -9.921 -0.264 1.00 82.00 296 GLY A N 1
ATOM 2302 C CA . GLY A 1 296 ? -12.730 -10.458 -0.798 1.00 82.00 296 GLY A CA 1
ATOM 2303 C C . GLY A 1 296 ? -12.954 -11.954 -0.535 1.00 82.00 296 GLY A C 1
ATOM 2304 O O . GLY A 1 296 ? -13.542 -12.638 -1.363 1.00 82.00 296 GLY A O 1
ATOM 2305 N N . GLY A 1 297 ? -12.449 -12.475 0.590 1.00 81.06 297 GLY A N 1
ATOM 2306 C CA . GLY A 1 297 ? -12.540 -13.894 0.962 1.00 81.06 297 GLY A CA 1
ATOM 2307 C C . GLY A 1 297 ? -11.341 -14.748 0.535 1.00 81.06 297 GLY A C 1
ATOM 2308 O O . GLY A 1 297 ? -11.215 -15.882 0.997 1.00 81.06 297 GLY A O 1
ATOM 2309 N N . ASN A 1 298 ? -10.430 -14.210 -0.280 1.00 90.88 298 ASN A N 1
ATOM 2310 C CA . ASN A 1 298 ? -9.183 -14.891 -0.612 1.00 90.88 298 ASN A CA 1
ATOM 2311 C C . ASN A 1 298 ? -8.166 -14.761 0.533 1.00 90.88 298 ASN A C 1
ATOM 2313 O O . ASN A 1 298 ? -8.019 -13.662 1.081 1.00 90.88 298 ASN A O 1
ATOM 2317 N N . PRO A 1 299 ? -7.438 -15.843 0.875 1.00 93.19 299 PRO A N 1
ATOM 2318 C CA . PRO A 1 299 ? -6.311 -15.750 1.790 1.00 93.19 299 PRO A CA 1
ATOM 2319 C C . PRO A 1 299 ? -5.233 -14.837 1.215 1.00 93.19 299 PRO A C 1
ATOM 2321 O O . PRO A 1 299 ? -5.031 -14.758 0.000 1.00 93.19 299 PRO A O 1
ATOM 2324 N N . PHE A 1 300 ? -4.498 -14.189 2.104 1.00 95.19 300 PHE A N 1
ATOM 2325 C CA . PHE A 1 300 ? -3.307 -13.436 1.743 1.00 95.19 300 PHE A CA 1
ATOM 2326 C C . PHE A 1 300 ? -2.320 -13.466 2.892 1.00 95.19 300 PHE A C 1
ATOM 2328 O O . PHE A 1 300 ? -2.734 -13.516 4.041 1.00 95.19 300 PHE A O 1
ATOM 2335 N N . TYR A 1 301 ? -1.033 -13.394 2.604 1.00 94.75 301 TYR A N 1
ATOM 2336 C CA . TYR A 1 301 ? -0.053 -13.060 3.625 1.00 94.75 301 TYR A CA 1
ATOM 2337 C C . TYR A 1 301 ? 0.360 -11.602 3.458 1.00 94.75 301 TYR A C 1
ATOM 2339 O O . TYR A 1 301 ? 0.158 -10.979 2.409 1.00 94.75 301 TYR A O 1
ATOM 2347 N N . ALA A 1 302 ? 0.919 -11.047 4.517 1.00 96.38 302 ALA A N 1
ATOM 2348 C CA . ALA A 1 302 ? 1.372 -9.672 4.547 1.00 96.38 302 ALA A CA 1
ATOM 2349 C C . ALA A 1 302 ? 2.696 -9.534 5.289 1.00 96.38 302 ALA A C 1
ATOM 2351 O O . ALA A 1 302 ? 2.984 -10.321 6.194 1.00 96.38 302 ALA A O 1
ATOM 2352 N N . ASN A 1 303 ? 3.463 -8.508 4.937 1.00 96.25 303 ASN A N 1
ATOM 2353 C CA . ASN A 1 303 ? 4.608 -8.077 5.725 1.00 96.25 303 ASN A CA 1
ATOM 2354 C C . ASN A 1 303 ? 4.193 -6.898 6.602 1.00 96.25 303 ASN A C 1
ATOM 2356 O O . ASN A 1 303 ? 3.708 -5.891 6.085 1.00 96.25 303 ASN A O 1
ATOM 2360 N N . LEU A 1 304 ? 4.391 -7.029 7.913 1.00 96.94 304 LEU A N 1
ATOM 2361 C CA . LEU A 1 304 ? 4.358 -5.909 8.844 1.00 96.94 304 LEU A CA 1
ATOM 2362 C C . LEU A 1 304 ? 5.802 -5.564 9.186 1.00 96.94 304 LEU A C 1
ATOM 2364 O O . LEU A 1 304 ? 6.513 -6.366 9.795 1.00 96.94 304 LEU A O 1
ATOM 2368 N N . ASN A 1 305 ? 6.226 -4.376 8.771 1.00 94.12 305 ASN A N 1
ATOM 2369 C CA . ASN A 1 305 ? 7.562 -3.862 9.013 1.00 94.12 305 ASN A CA 1
ATOM 2370 C C . ASN A 1 305 ? 7.476 -2.595 9.866 1.00 94.12 305 ASN A C 1
ATOM 2372 O O . ASN A 1 305 ? 6.548 -1.806 9.742 1.00 94.12 305 ASN A O 1
ATOM 2376 N N . MET A 1 306 ? 8.445 -2.388 10.748 1.00 93.12 306 MET A N 1
ATOM 2377 C CA . MET A 1 306 ? 8.699 -1.104 11.393 1.00 93.12 306 MET A CA 1
ATOM 2378 C C . MET A 1 306 ? 10.096 -0.668 11.000 1.00 93.12 306 MET A C 1
ATOM 2380 O O . MET A 1 306 ? 11.059 -1.362 11.314 1.00 93.12 306 MET A O 1
ATOM 2384 N N . VAL A 1 307 ? 10.206 0.514 10.412 1.00 89.06 307 VAL A N 1
ATOM 2385 C CA . VAL A 1 307 ? 11.470 1.189 10.133 1.00 89.06 307 VAL A CA 1
ATOM 2386 C C . VAL A 1 307 ? 11.716 2.212 11.244 1.00 89.06 307 VAL A C 1
ATOM 2388 O O . VAL A 1 307 ? 10.823 2.974 11.610 1.00 89.06 307 VAL A O 1
ATOM 2391 N N . LYS A 1 308 ? 12.908 2.219 11.851 1.00 85.25 308 LYS A N 1
ATOM 2392 C CA . LYS A 1 308 ? 13.260 3.159 12.935 1.00 85.25 308 LYS A CA 1
ATOM 2393 C C . LYS A 1 308 ? 13.838 4.475 12.418 1.00 85.25 308 LYS A C 1
ATOM 2395 O O . LYS A 1 308 ? 13.677 5.487 13.088 1.00 85.25 308 LYS A O 1
ATOM 2400 N N . THR A 1 309 ? 14.531 4.449 11.284 1.00 78.75 309 THR A N 1
ATOM 2401 C CA . THR A 1 309 ? 15.278 5.589 10.733 1.00 78.75 309 THR A CA 1
ATOM 2402 C C . THR A 1 309 ? 15.295 5.552 9.211 1.00 78.75 309 THR A C 1
ATOM 2404 O O . THR A 1 309 ? 14.949 4.542 8.606 1.00 78.75 309 THR A O 1
ATOM 2407 N N . GLY A 1 310 ? 15.764 6.628 8.581 1.00 68.50 310 GLY A N 1
ATOM 2408 C CA . GLY A 1 310 ? 15.944 6.677 7.128 1.00 68.50 310 GLY A CA 1
ATOM 2409 C C . GLY A 1 310 ? 14.816 7.395 6.395 1.00 68.50 310 GLY A C 1
ATOM 2410 O O . GLY A 1 310 ? 14.918 7.599 5.189 1.00 68.50 310 GLY A O 1
ATOM 2411 N N . ILE A 1 311 ? 13.798 7.869 7.119 1.00 66.19 311 ILE A N 1
ATOM 2412 C CA . ILE A 1 311 ? 12.814 8.807 6.582 1.00 66.19 311 ILE A CA 1
ATOM 2413 C C . ILE A 1 311 ? 13.272 10.232 6.876 1.00 66.19 311 ILE A C 1
ATOM 2415 O O . ILE A 1 311 ? 13.682 10.574 7.987 1.00 66.19 311 ILE A O 1
ATOM 2419 N N . SER A 1 312 ? 13.170 11.103 5.874 1.00 57.94 312 SER A N 1
ATOM 2420 C CA . SER A 1 312 ? 13.381 12.554 5.985 1.00 57.94 312 SER A CA 1
ATOM 2421 C C . SER A 1 312 ? 14.777 13.003 6.438 1.00 57.94 312 SER A C 1
ATOM 2423 O O . SER A 1 312 ? 14.902 14.011 7.129 1.00 57.94 312 SER A O 1
ATOM 2425 N N . SER A 1 313 ? 15.843 12.278 6.070 1.00 66.75 313 SER A N 1
ATOM 2426 C CA . SER A 1 313 ? 17.218 12.506 6.570 1.00 66.75 313 SER A CA 1
ATOM 2427 C C . SER A 1 313 ? 17.359 12.435 8.099 1.00 66.75 313 SER A C 1
ATOM 2429 O O . SER A 1 313 ? 18.349 12.905 8.660 1.00 66.75 313 SER A O 1
ATOM 2431 N N . CYS A 1 314 ? 16.382 11.829 8.781 1.00 74.00 314 CYS A N 1
ATOM 2432 C CA . CYS A 1 314 ? 16.468 11.580 10.204 1.00 74.00 314 CYS A CA 1
ATOM 2433 C C . CYS A 1 314 ? 17.043 10.188 10.494 1.00 74.00 314 CYS A C 1
ATOM 2435 O O . CYS A 1 314 ? 16.579 9.168 9.978 1.00 74.00 314 CYS A O 1
ATOM 2437 N N . PHE A 1 315 ? 18.040 10.165 11.377 1.00 81.75 315 PHE A N 1
ATOM 2438 C CA . PHE A 1 315 ? 18.802 8.970 11.733 1.00 81.75 315 PHE A CA 1
ATOM 2439 C C . PHE A 1 315 ? 18.734 8.619 13.224 1.00 81.75 315 PHE A C 1
ATOM 2441 O O . PHE A 1 315 ? 19.451 7.723 13.656 1.00 81.75 315 PHE A O 1
ATOM 2448 N N . ASP A 1 316 ? 17.889 9.298 14.006 1.00 85.50 316 ASP A N 1
ATOM 2449 C CA . ASP A 1 316 ? 17.675 8.961 15.415 1.00 85.50 316 ASP A CA 1
ATOM 2450 C C . ASP A 1 316 ? 16.615 7.849 15.546 1.00 85.50 316 ASP A C 1
ATOM 2452 O O . ASP A 1 316 ? 15.431 8.114 15.322 1.00 85.50 316 ASP A O 1
ATOM 2456 N N . PRO A 1 317 ? 16.998 6.612 15.919 1.00 83.00 317 PRO A N 1
ATOM 2457 C CA . PRO A 1 317 ? 16.066 5.492 16.028 1.00 83.00 317 PRO A CA 1
ATOM 2458 C C . PRO A 1 317 ? 15.071 5.619 17.189 1.00 83.00 317 PRO A C 1
ATOM 2460 O O . PRO A 1 317 ? 14.078 4.885 17.205 1.00 83.00 317 PRO A O 1
ATOM 2463 N N . ALA A 1 318 ? 15.331 6.499 18.162 1.00 84.50 318 ALA A N 1
ATOM 2464 C CA . ALA A 1 318 ? 14.419 6.770 19.271 1.00 84.50 318 ALA A CA 1
ATOM 2465 C C . ALA A 1 318 ? 13.330 7.787 18.894 1.00 84.50 318 ALA A C 1
ATOM 2467 O O . ALA A 1 318 ? 12.280 7.839 19.534 1.00 84.50 318 ALA A O 1
ATOM 2468 N N . ASN A 1 319 ? 13.547 8.576 17.841 1.00 87.38 319 ASN A N 1
ATOM 2469 C CA . ASN A 1 319 ? 12.594 9.575 17.392 1.00 87.38 319 ASN A CA 1
ATOM 2470 C C . ASN A 1 319 ? 11.585 8.961 16.407 1.00 87.38 319 ASN A C 1
ATOM 2472 O O . ASN A 1 319 ? 11.911 8.601 15.277 1.00 87.38 319 ASN A O 1
ATOM 2476 N N . HIS A 1 320 ? 10.319 8.879 16.820 1.00 86.56 320 HIS A N 1
ATOM 2477 C CA . HIS A 1 320 ? 9.250 8.315 15.990 1.00 86.56 320 HIS A CA 1
ATOM 2478 C C . HIS A 1 320 ? 9.004 9.077 14.684 1.00 86.56 320 HIS A C 1
ATOM 2480 O O . HIS A 1 320 ? 8.494 8.482 13.743 1.00 86.56 320 HIS A O 1
ATOM 2486 N N . HIS A 1 321 ? 9.410 10.345 14.583 1.00 86.88 321 HIS A N 1
ATOM 2487 C CA . HIS A 1 321 ? 9.309 11.118 13.345 1.00 86.88 321 HIS A CA 1
ATOM 2488 C C . HIS A 1 321 ? 10.190 10.568 12.208 1.00 86.88 321 HIS A C 1
ATOM 2490 O O . HIS A 1 321 ? 9.989 10.926 11.048 1.00 86.88 321 HIS A O 1
ATOM 2496 N N . CYS A 1 322 ? 11.175 9.731 12.541 1.00 85.00 322 CYS A N 1
ATOM 2497 C CA . CYS A 1 322 ? 12.243 9.275 11.647 1.00 85.00 322 CYS A CA 1
ATOM 2498 C C . CYS A 1 322 ? 11.952 7.927 10.987 1.00 85.00 322 CYS A C 1
ATOM 2500 O O . CYS A 1 322 ? 12.736 7.466 10.156 1.00 85.00 322 CYS A O 1
ATOM 2502 N N . GLY A 1 323 ? 10.849 7.295 11.381 1.00 88.25 323 GLY A N 1
ATOM 2503 C CA . GLY A 1 323 ? 10.484 5.948 10.987 1.00 88.25 323 GLY A CA 1
ATOM 2504 C C . GLY A 1 323 ? 9.061 5.844 10.453 1.00 88.25 323 GLY A C 1
ATOM 2505 O O . GLY A 1 323 ? 8.271 6.782 10.538 1.00 88.25 323 GLY A O 1
ATOM 2506 N N . SER A 1 324 ? 8.740 4.662 9.944 1.00 92.19 324 SER A N 1
ATOM 2507 C CA . SER A 1 324 ? 7.426 4.287 9.428 1.00 92.19 324 SER A CA 1
ATOM 2508 C C . SER A 1 324 ? 7.043 2.900 9.914 1.00 92.19 324 SER A C 1
ATOM 2510 O O . SER A 1 324 ? 7.858 2.150 10.465 1.00 92.19 324 SER A O 1
ATOM 2512 N N . ILE A 1 325 ? 5.771 2.576 9.728 1.00 94.75 325 ILE A N 1
ATOM 2513 C CA . ILE A 1 325 ? 5.257 1.218 9.838 1.00 94.75 325 ILE A CA 1
ATOM 2514 C C . ILE A 1 325 ? 4.709 0.853 8.467 1.00 94.75 325 ILE A C 1
ATOM 2516 O O . ILE A 1 325 ? 3.798 1.513 7.973 1.00 94.75 325 ILE A O 1
ATOM 2520 N N . ASP A 1 326 ? 5.252 -0.191 7.863 1.00 94.38 326 ASP A N 1
ATOM 2521 C CA . ASP A 1 326 ? 4.967 -0.538 6.480 1.00 94.38 326 ASP A CA 1
ATOM 2522 C C . ASP A 1 326 ? 4.134 -1.814 6.473 1.00 94.38 326 ASP A C 1
ATOM 2524 O O . ASP A 1 326 ? 4.549 -2.852 7.000 1.00 94.38 326 ASP A O 1
ATOM 2528 N N . TRP A 1 327 ? 2.941 -1.733 5.893 1.00 96.81 327 TRP A N 1
ATOM 2529 C CA . TRP A 1 327 ? 2.076 -2.886 5.695 1.00 96.81 327 TRP A CA 1
ATOM 2530 C C . TRP A 1 327 ? 2.023 -3.258 4.220 1.00 96.81 327 TRP A C 1
ATOM 2532 O O . TRP A 1 327 ? 1.429 -2.533 3.426 1.00 96.81 327 TRP A O 1
ATOM 2542 N N . HIS A 1 328 ? 2.592 -4.404 3.859 1.00 96.19 328 HIS A N 1
ATOM 2543 C CA . HIS A 1 328 ? 2.583 -4.913 2.488 1.00 96.19 328 HIS A CA 1
ATOM 2544 C C . HIS A 1 328 ? 1.616 -6.084 2.393 1.00 96.19 328 HIS A C 1
ATOM 2546 O O . HIS A 1 328 ? 1.894 -7.161 2.909 1.00 96.19 328 HIS A O 1
ATOM 2552 N N . THR A 1 329 ? 0.478 -5.890 1.733 1.00 97.00 329 THR A N 1
ATOM 2553 C CA . THR A 1 329 ? -0.457 -6.976 1.415 1.00 97.00 329 THR A CA 1
ATOM 2554 C C . THR A 1 329 ? 0.007 -7.668 0.144 1.00 97.00 329 THR A C 1
ATOM 2556 O O . THR A 1 329 ? -0.068 -7.063 -0.926 1.00 97.00 329 THR A O 1
ATOM 2559 N N . VAL A 1 330 ? 0.437 -8.930 0.224 1.00 95.88 330 VAL A N 1
ATOM 2560 C CA . VAL A 1 330 ? 0.811 -9.681 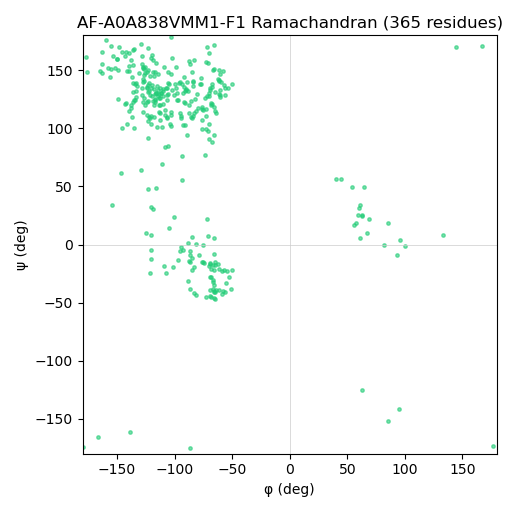-0.979 1.00 95.88 330 VAL A CA 1
ATOM 2561 C C . VAL A 1 330 ? -0.444 -10.236 -1.646 1.00 95.88 330 VAL A C 1
ATOM 2563 O O . VAL A 1 330 ? -1.175 -11.062 -1.096 1.00 95.88 330 VAL A O 1
ATOM 2566 N N . ILE A 1 331 ? -0.719 -9.745 -2.852 1.00 93.56 331 ILE A N 1
ATOM 2567 C CA . ILE A 1 331 ? -1.943 -10.033 -3.607 1.00 93.56 331 ILE A CA 1
ATOM 2568 C C . ILE A 1 331 ? -1.765 -11.316 -4.417 1.00 93.56 331 ILE A C 1
ATOM 2570 O O . ILE A 1 331 ? -2.674 -12.138 -4.546 1.00 93.56 331 ILE A O 1
ATOM 2574 N N . THR A 1 332 ? -0.580 -11.523 -4.968 1.00 92.19 332 THR A N 1
ATOM 2575 C CA . THR A 1 332 ? -0.257 -12.775 -5.638 1.00 92.19 332 THR A CA 1
ATOM 2576 C C . THR A 1 332 ? 1.241 -12.966 -5.692 1.00 92.19 332 THR A C 1
ATOM 2578 O O . THR A 1 332 ? 2.005 -12.004 -5.721 1.00 92.19 332 THR A O 1
ATOM 2581 N N . ASN A 1 333 ? 1.630 -14.230 -5.722 1.00 90.75 333 ASN A N 1
ATOM 2582 C CA . ASN A 1 333 ? 2.987 -14.694 -5.911 1.00 90.75 333 ASN A CA 1
ATOM 2583 C C . ASN A 1 333 ? 2.892 -15.936 -6.802 1.00 90.75 333 ASN A C 1
ATOM 2585 O O . ASN A 1 333 ? 2.418 -16.988 -6.371 1.00 90.75 333 ASN A O 1
ATOM 2589 N N . THR A 1 334 ? 3.226 -15.780 -8.079 1.00 90.81 334 THR A N 1
ATOM 2590 C CA . THR A 1 334 ? 3.065 -16.816 -9.103 1.00 90.81 334 THR A CA 1
ATOM 2591 C C . THR A 1 334 ? 4.427 -17.199 -9.652 1.00 90.81 334 THR A C 1
ATOM 2593 O O . THR A 1 334 ? 5.200 -16.331 -10.050 1.00 90.81 334 THR A O 1
ATOM 2596 N N . ALA A 1 335 ? 4.720 -18.497 -9.691 1.00 90.94 335 ALA A N 1
ATOM 2597 C CA . ALA A 1 335 ? 6.011 -19.011 -10.127 1.00 90.94 335 ALA A CA 1
ATOM 2598 C C . ALA A 1 335 ? 5.864 -20.400 -10.783 1.00 90.94 335 ALA A C 1
ATOM 2600 O O . ALA A 1 335 ? 5.349 -21.307 -10.123 1.00 90.94 335 ALA A O 1
ATOM 2601 N N . PRO A 1 336 ? 6.335 -20.613 -12.030 1.00 91.88 336 PRO A N 1
ATOM 2602 C CA . PRO A 1 336 ? 6.706 -19.605 -13.033 1.00 91.88 336 PRO A CA 1
ATOM 2603 C C . PRO A 1 336 ? 5.477 -18.890 -13.615 1.00 91.88 336 PRO A C 1
ATOM 2605 O O . PRO A 1 336 ? 4.342 -19.316 -13.397 1.00 91.88 336 PRO A O 1
ATOM 2608 N N . ILE A 1 337 ? 5.690 -17.816 -14.382 1.00 93.81 337 ILE A N 1
ATOM 2609 C CA . ILE A 1 337 ? 4.599 -17.121 -15.079 1.00 93.81 337 ILE A CA 1
ATOM 2610 C C . ILE A 1 337 ? 4.969 -16.748 -16.517 1.00 93.81 337 ILE A C 1
ATOM 2612 O O . ILE A 1 337 ? 6.103 -16.377 -16.816 1.00 93.81 337 ILE A O 1
ATOM 2616 N N . SER A 1 338 ? 3.976 -16.826 -17.404 1.00 93.94 338 SER A N 1
ATOM 2617 C CA . SER A 1 338 ? 4.007 -16.246 -18.749 1.00 93.94 338 SER A CA 1
ATOM 2618 C C . SER A 1 338 ? 2.931 -15.173 -18.848 1.00 93.94 338 SER A C 1
ATOM 2620 O O . SER A 1 338 ? 1.784 -15.418 -18.473 1.00 93.94 338 SER A O 1
ATOM 2622 N N . ILE A 1 339 ? 3.296 -13.995 -19.341 1.00 94.00 339 ILE A N 1
ATOM 2623 C CA . ILE A 1 339 ? 2.402 -12.844 -19.451 1.00 94.00 339 ILE A CA 1
ATOM 2624 C C . ILE A 1 339 ? 2.349 -12.423 -20.922 1.00 94.00 339 ILE A C 1
ATOM 2626 O O . ILE A 1 339 ? 3.343 -11.900 -21.427 1.00 94.00 339 ILE A O 1
ATOM 2630 N N . PRO A 1 340 ? 1.218 -12.633 -21.617 1.00 94.69 340 PRO A N 1
ATOM 2631 C CA . PRO A 1 340 ? 1.082 -12.226 -23.010 1.00 94.69 340 PRO A CA 1
ATOM 2632 C C . PRO A 1 340 ? 1.117 -10.706 -23.187 1.00 94.69 340 PRO A C 1
ATOM 2634 O O . PRO A 1 340 ? 0.648 -9.958 -22.318 1.00 94.69 340 PRO A O 1
ATOM 2637 N N . LEU A 1 341 ? 1.583 -10.253 -24.348 1.00 93.50 341 LEU A N 1
ATOM 2638 C CA . LEU A 1 341 ? 1.481 -8.868 -24.799 1.00 93.50 341 LEU A CA 1
ATOM 2639 C C . LEU A 1 341 ? 0.039 -8.343 -24.670 1.00 93.50 341 LEU A C 1
ATOM 2641 O O . LEU A 1 341 ? -0.923 -9.037 -24.996 1.00 93.50 341 LEU A O 1
ATOM 2645 N N . ASN A 1 342 ? -0.109 -7.096 -24.210 1.00 94.31 342 ASN A N 1
ATOM 2646 C CA . ASN A 1 342 ? -1.379 -6.394 -23.990 1.00 94.31 342 ASN A CA 1
ATOM 2647 C C . ASN A 1 342 ? -2.331 -7.045 -22.976 1.00 94.31 342 ASN A C 1
ATOM 2649 O O . ASN A 1 342 ? -3.443 -6.548 -22.798 1.00 94.31 342 ASN A O 1
ATOM 2653 N N . SER A 1 343 ? -1.929 -8.118 -22.289 1.00 96.94 343 SER A N 1
ATOM 2654 C CA . SER A 1 343 ? -2.765 -8.686 -21.234 1.00 96.94 343 SER A CA 1
ATOM 2655 C C . SER A 1 343 ? -2.907 -7.694 -20.078 1.00 96.94 343 SER A C 1
ATOM 2657 O O . SER A 1 343 ? -1.914 -7.129 -19.604 1.00 96.94 343 SER A O 1
ATOM 2659 N N . GLU A 1 344 ? -4.150 -7.489 -19.642 1.00 97.62 344 GLU A N 1
ATOM 2660 C CA . GLU A 1 344 ? -4.497 -6.665 -18.486 1.00 97.62 344 GLU A CA 1
ATOM 2661 C C . GLU A 1 344 ? -4.723 -7.555 -17.264 1.00 97.62 344 GLU A C 1
ATOM 2663 O O . GLU A 1 344 ? -5.385 -8.593 -17.347 1.00 97.62 344 GLU A O 1
ATOM 2668 N N . ARG A 1 345 ? -4.154 -7.163 -16.124 1.00 96.38 345 ARG A N 1
ATOM 2669 C CA . ARG A 1 345 ? -4.284 -7.876 -14.850 1.00 96.38 345 ARG A CA 1
ATOM 2670 C C . ARG A 1 345 ? -4.545 -6.867 -13.743 1.00 96.38 345 ARG A C 1
ATOM 2672 O O . ARG A 1 345 ? -3.755 -5.944 -13.554 1.00 96.38 345 ARG A O 1
ATOM 2679 N N . SER A 1 346 ? -5.649 -7.038 -13.025 1.00 96.00 346 SER A N 1
ATOM 2680 C CA . SER A 1 346 ? -6.049 -6.141 -11.942 1.00 96.00 346 SER A CA 1
ATOM 2681 C C . SER A 1 346 ? -5.801 -6.775 -10.582 1.00 96.00 346 SER A C 1
ATOM 2683 O O . SER A 1 346 ? -6.099 -7.947 -10.364 1.00 96.00 346 SER A O 1
ATOM 2685 N N . TYR A 1 347 ? -5.283 -5.965 -9.669 1.00 94.94 347 TYR A N 1
ATOM 2686 C CA . TYR A 1 347 ? -4.912 -6.359 -8.320 1.00 94.94 347 TYR A CA 1
ATOM 2687 C C . TYR A 1 347 ? -5.584 -5.411 -7.344 1.00 94.94 347 TYR A C 1
ATOM 2689 O O . TYR A 1 347 ? -5.282 -4.216 -7.346 1.00 94.94 347 TYR A O 1
ATOM 2697 N N . ASP A 1 348 ? -6.509 -5.933 -6.544 1.00 95.38 348 ASP A N 1
ATOM 2698 C CA . ASP A 1 348 ? -7.259 -5.143 -5.579 1.00 95.38 348 ASP A CA 1
ATOM 2699 C C . ASP A 1 348 ? -7.054 -5.590 -4.128 1.00 95.38 348 ASP A C 1
ATOM 2701 O O . ASP A 1 348 ? -6.839 -6.768 -3.815 1.00 95.38 348 ASP A O 1
ATOM 2705 N N . VAL A 1 349 ? -7.132 -4.596 -3.245 1.00 97.12 349 VAL A N 1
ATOM 2706 C CA . VAL A 1 349 ? -7.272 -4.755 -1.799 1.00 97.12 349 VAL A CA 1
ATOM 2707 C C . VAL A 1 349 ? -8.445 -3.894 -1.358 1.00 97.12 349 VAL A C 1
ATOM 2709 O O . VAL A 1 349 ? -8.586 -2.742 -1.780 1.00 97.12 349 VAL A O 1
ATOM 2712 N N . THR A 1 350 ? -9.303 -4.464 -0.516 1.00 97.62 350 THR A N 1
ATOM 2713 C CA . THR A 1 350 ? -10.458 -3.756 0.031 1.00 97.62 350 THR A CA 1
ATOM 2714 C C . THR A 1 350 ? -10.212 -3.399 1.488 1.00 97.62 350 THR A C 1
ATOM 2716 O O . THR A 1 350 ? -9.666 -4.183 2.269 1.00 97.62 350 THR A O 1
ATOM 2719 N N . TYR A 1 351 ? -10.631 -2.188 1.832 1.00 98.44 351 TYR A N 1
ATOM 2720 C CA . TYR A 1 351 ? -10.512 -1.587 3.141 1.00 98.44 351 TYR A CA 1
ATOM 2721 C C . TYR A 1 351 ? -11.901 -1.190 3.638 1.00 98.44 351 TYR A C 1
ATOM 2723 O O . TYR A 1 351 ? -12.694 -0.611 2.889 1.00 98.44 351 TYR A O 1
ATOM 2731 N N . TYR A 1 352 ? -12.178 -1.448 4.911 1.00 98.62 352 TYR A N 1
ATOM 2732 C CA . TYR A 1 352 ? -13.322 -0.869 5.608 1.00 98.62 352 TYR A CA 1
ATOM 2733 C C . TYR A 1 352 ? -12.843 0.061 6.708 1.00 98.62 352 TYR A C 1
ATOM 2735 O O . TYR A 1 352 ? -11.979 -0.319 7.493 1.00 98.62 352 TYR A O 1
ATOM 2743 N N . VAL A 1 353 ? -13.420 1.259 6.785 1.00 98.75 353 VAL A N 1
ATOM 2744 C CA . VAL A 1 353 ? -13.087 2.251 7.813 1.00 98.75 353 VAL A CA 1
ATOM 2745 C C . VAL A 1 353 ? -14.323 2.572 8.637 1.00 98.75 353 VAL A C 1
ATOM 2747 O O . VAL A 1 353 ? -15.377 2.896 8.090 1.00 98.75 353 VAL A O 1
ATOM 2750 N N . GLY A 1 354 ? -14.208 2.485 9.957 1.00 98.56 354 GLY A N 1
ATOM 2751 C CA . GLY A 1 354 ? -15.326 2.732 10.862 1.00 98.56 354 GLY A CA 1
ATOM 2752 C C . GLY A 1 354 ? -14.933 2.588 12.325 1.00 98.56 354 GLY A C 1
ATOM 2753 O O . GLY A 1 354 ? -13.765 2.390 12.654 1.00 98.56 354 GLY A O 1
ATOM 2754 N N . THR A 1 355 ? -15.912 2.686 13.218 1.00 98.38 355 THR A N 1
ATOM 2755 C CA . THR A 1 355 ? -15.709 2.340 14.632 1.00 98.38 355 THR A CA 1
ATOM 2756 C C . THR A 1 355 ? -15.526 0.833 14.800 1.00 98.38 355 THR A C 1
ATOM 2758 O O . THR A 1 355 ? -15.885 0.042 13.924 1.00 98.38 355 THR A O 1
ATOM 2761 N N . ILE A 1 356 ? -15.031 0.405 15.961 1.00 97.94 356 ILE A N 1
ATOM 2762 C CA . ILE A 1 356 ? -14.869 -1.024 16.262 1.00 97.94 356 ILE A CA 1
ATOM 2763 C C . ILE A 1 356 ? -16.197 -1.783 16.158 1.00 97.94 356 ILE A C 1
ATOM 2765 O O . ILE A 1 356 ? -16.229 -2.880 15.607 1.00 97.94 356 ILE A O 1
ATOM 2769 N N . GLN A 1 357 ? -17.307 -1.195 16.614 1.00 97.88 357 GLN A N 1
ATOM 2770 C CA . GLN A 1 357 ? -18.628 -1.822 16.516 1.00 97.88 357 GLN A CA 1
ATOM 2771 C C . GLN A 1 357 ? -19.089 -1.964 15.059 1.00 97.88 357 GLN A C 1
ATOM 2773 O O . GLN A 1 357 ? -19.645 -2.996 14.682 1.00 97.88 357 GLN A O 1
ATOM 2778 N N . GLN A 1 358 ? -18.824 -0.955 14.224 1.00 98.44 358 GLN A N 1
ATOM 2779 C CA . GLN A 1 358 ? -19.138 -1.005 12.797 1.00 98.44 358 GLN A CA 1
ATOM 2780 C C . GLN A 1 358 ? -18.321 -2.090 12.089 1.00 98.44 358 GLN A C 1
ATOM 2782 O O . GLN A 1 358 ? -18.890 -2.913 11.376 1.00 98.44 358 GLN A O 1
ATOM 2787 N N . LEU A 1 359 ? -17.011 -2.161 12.333 1.00 98.50 359 LEU A N 1
ATOM 2788 C CA . LEU A 1 359 ? -16.151 -3.189 11.741 1.00 98.50 359 LEU A CA 1
ATOM 2789 C C . LEU A 1 359 ? -16.511 -4.600 12.228 1.00 98.50 359 LEU A C 1
ATOM 2791 O O . LEU A 1 359 ? -16.601 -5.523 11.419 1.00 98.50 359 LEU A O 1
ATOM 2795 N N . ALA A 1 360 ? -16.808 -4.766 13.518 1.00 98.00 360 ALA A N 1
ATOM 2796 C CA . ALA A 1 360 ? -17.245 -6.044 14.073 1.00 98.00 360 ALA A CA 1
ATOM 2797 C C . ALA A 1 360 ? -18.559 -6.531 13.442 1.00 98.00 360 ALA A C 1
ATOM 2799 O O . ALA A 1 360 ? -18.686 -7.715 13.136 1.00 98.00 360 ALA A O 1
ATOM 2800 N N . SER A 1 361 ? -19.513 -5.629 13.177 1.00 97.69 361 SER A N 1
ATOM 2801 C CA . SER A 1 361 ? -20.772 -5.980 12.501 1.00 97.69 361 SER A CA 1
ATOM 2802 C C . SER A 1 361 ? -20.588 -6.445 11.049 1.00 97.69 361 SER A C 1
ATOM 2804 O O . SER A 1 361 ? -21.435 -7.164 10.525 1.00 97.69 361 SER A O 1
ATOM 2806 N N . LEU A 1 362 ? -19.469 -6.071 10.419 1.00 97.19 362 LEU A N 1
ATOM 2807 C CA . LEU A 1 362 ? -19.059 -6.533 9.090 1.00 97.19 362 LEU A CA 1
ATOM 2808 C C . LEU A 1 362 ? -18.230 -7.829 9.144 1.00 97.19 362 LEU A C 1
ATOM 2810 O O . LEU A 1 362 ? -17.794 -8.319 8.106 1.00 97.19 362 LEU A O 1
ATOM 2814 N N . GLY A 1 363 ? -18.009 -8.391 10.337 1.00 96.44 363 GLY A N 1
ATOM 2815 C CA . GLY A 1 363 ? -17.250 -9.625 10.549 1.00 96.44 363 GLY A CA 1
ATOM 2816 C C . GLY A 1 363 ? -15.773 -9.429 10.910 1.00 96.44 363 GLY A C 1
ATOM 2817 O O . GLY A 1 363 ? -15.063 -10.419 11.073 1.00 96.44 363 GLY A O 1
ATOM 2818 N N . PHE A 1 364 ? -15.300 -8.190 11.082 1.00 97.50 364 PHE A N 1
ATOM 2819 C CA . PHE A 1 364 ? -13.913 -7.890 11.463 1.00 97.50 364 PHE A CA 1
ATOM 2820 C C . PHE A 1 364 ? -13.775 -7.741 12.985 1.00 97.50 364 PHE A C 1
ATOM 2822 O O . PHE A 1 364 ? -13.693 -6.639 13.524 1.00 97.50 364 PHE A O 1
ATOM 2829 N N . THR A 1 365 ? -13.786 -8.861 13.704 1.00 94.06 365 THR A N 1
ATOM 2830 C CA . THR A 1 365 ? -13.691 -8.886 15.175 1.00 94.06 365 THR A CA 1
ATOM 2831 C C . THR A 1 365 ? -12.240 -8.818 15.666 1.00 94.06 365 THR A C 1
ATOM 2833 O O . THR A 1 365 ? -11.383 -9.481 15.078 1.00 94.06 365 THR A O 1
ATOM 2836 N N . ILE A 1 366 ? -11.976 -8.079 16.756 1.00 89.75 366 ILE A N 1
ATOM 2837 C CA . ILE A 1 366 ? -10.615 -7.843 17.297 1.00 89.75 366 ILE A CA 1
ATOM 2838 C C . ILE A 1 366 ? -10.363 -8.310 18.751 1.00 89.75 366 ILE A C 1
ATOM 2840 O O . ILE A 1 366 ? -9.212 -8.300 19.161 1.00 89.75 366 ILE A O 1
ATOM 2844 N N . GLN A 1 367 ? -11.394 -8.799 19.458 1.00 72.44 367 GLN A N 1
ATOM 2845 C CA . GLN A 1 367 ? -11.432 -9.170 20.894 1.00 72.44 367 GLN A CA 1
ATOM 2846 C C . GLN A 1 367 ? -11.082 -8.059 21.895 1.00 72.44 367 GLN A C 1
ATOM 2848 O O . GLN A 1 367 ? -9.955 -7.520 21.881 1.00 72.44 367 GLN A O 1
#

Sequence (367 aa):
MWWKLSFITIFCTLNILADNIKVSAQSINSNLTCNYPLWQKPPSTDVKNIVGSEVSVNIGVNRDLGGVGVQFDLINNNSPQSPVGILEARSAAGSGWQTSFLLTDQSSNRIIVFNQASGNSINSQWGYGNTFSGLAAVSYNPIVSDHYHPDRDFSRSVATSPCLNPSTGYLFEDGRLHIGTGTVQTSFGSAITITNQYTLRSRYDQYWQSWTAEQAFYIDKQIASQGNMRVYLRGYGNTWLEGPIQPFNSYNIVHASSGSCNSNQLGCSYQTDNLSYAVFVWNILGKDIGIAVHRGGNPFYANLNMVKTGISSCFDPANHHCGSIDWHTVITNTAPISIPLNSERSYDVTYYVGTIQQLASLGFTIQ

Solvent-accessible surface area (backbone atoms only — not comparable to full-atom values): 18702 Å² total; per-residue (Å²): 143,82,86,82,84,78,83,81,80,79,81,80,74,80,78,73,53,72,85,79,43,63,64,59,47,85,77,75,58,99,44,66,40,61,74,40,60,36,57,46,57,61,66,59,74,36,74,47,81,46,80,29,66,62,32,31,37,41,42,16,21,20,35,52,28,40,45,30,27,37,39,40,24,50,22,38,58,94,46,67,92,60,63,44,66,43,42,26,12,52,23,40,23,75,32,7,38,38,48,37,38,39,39,31,40,70,90,77,41,24,32,40,35,30,33,53,18,21,21,74,57,48,95,22,21,32,19,33,39,53,54,66,61,74,60,27,44,78,52,73,32,74,36,46,24,22,30,31,16,60,79,60,34,82,93,42,72,48,59,28,32,58,81,44,91,75,48,41,33,44,63,57,36,25,38,30,39,34,51,49,73,54,71,45,85,41,97,72,47,32,25,30,37,38,35,48,31,41,34,38,31,27,73,41,69,44,78,35,54,28,45,33,37,31,41,37,46,23,28,24,20,40,50,34,51,77,20,61,33,30,36,29,42,30,27,42,90,72,74,45,78,49,64,82,38,46,58,73,51,90,60,84,68,89,70,38,78,45,67,56,54,46,91,89,47,68,34,31,42,30,34,37,44,52,19,47,34,39,37,41,33,31,44,48,92,92,40,60,42,30,42,35,42,34,47,92,86,44,70,33,36,34,37,52,32,20,40,25,40,74,38,67,89,28,75,50,64,87,41,43,82,10,21,36,29,38,38,33,41,42,74,46,75,41,68,66,44,76,44,56,54,67,43,74,48,76,50,64,42,38,35,38,39,21,39,60,68,32,37,34,67,74,69,58,72,75,132

Foldseek 3Di:
DDDDDDDPPPPPPVAPALVNFPDQPVPPDPQKDKFAAQQDQDDFPFWDWADFDQKIWIWGFDQSALRFTRFTWIAGPVGRVDTHTFFDRRRSQPGGKWKKKWFQRPVQQKIWIWISWHDPQDRGTMHGGFDDDRSWGPDWAWIWTQWMGGNHDPVDTHGAASPDVRHGTGTFKTKIWDKDKDWDQFPVTIWIKIKIKMKIWTQAWHWGQKMWMKIKGKTQLVSLVVQVKFKWFAAQPRPDIDDRDSQSDFGDDPQFPDWDGDPPDQKTKTKGHWTQWMKIWGRDVNAIKIKIKHDPNDTWIKMWMKGQADHNPGDHSVDSNGIITMIITIQDMDGTDIDHHRDMDMGMMMMIMDGQNRCVRVVNHRD

Radius of gyration: 21.49 Å; Cα contacts (8 Å, |Δi|>4): 1045; chains: 1; bounding box: 49×70×68 Å

Nearest PDB structures (foldseek):
  1gfp-assembly1_A  TM=1.221E-01  e=7.215E-01  Escherichia coli
  1gfq-assembly1_A  TM=1.243E-01  e=1.199E+00  Escherichia coli
  3qq2-assembly2_C  TM=9.935E-02  e=8.402E-01  Bordetella pertussis
  1gfo-assembly1_A  TM=1.278E-01  e=2.095E+00  Escherichia coli
  7xzi-assembly1_9  TM=1.143E-01  e=9.133E+00  Chlamydomonas reinhardtii

pLDDT: mean 87.47, std 16.44, range [22.41, 98.75]